Protein AF-A0A1F7HGK8-F1 (afdb_monomer)

Solvent-accessible surface area (backbone atoms only — not comparable to full-atom values): 19628 Å² total; per-residue (Å²): 132,78,52,75,66,55,49,51,54,56,49,52,53,49,51,52,57,47,50,74,74,44,60,89,95,55,62,37,74,48,28,51,61,78,75,50,66,56,76,53,56,72,66,58,46,52,52,52,53,45,44,37,32,73,75,66,52,23,34,43,80,78,42,73,34,71,86,78,71,53,91,88,71,81,59,95,77,60,71,85,69,80,56,32,34,31,32,39,79,36,84,50,30,61,63,51,51,54,54,50,50,66,35,68,70,46,24,67,72,69,69,46,72,63,82,62,94,80,77,65,86,85,49,97,68,73,94,61,89,78,47,67,64,61,59,50,53,52,51,49,52,49,48,54,52,53,46,53,49,45,52,48,51,47,49,52,50,52,53,51,48,55,53,49,52,50,57,53,71,73,38,87,86,54,52,69,69,57,40,54,55,52,49,52,53,52,51,53,50,49,51,51,54,42,50,51,46,49,55,51,43,52,51,48,52,51,52,51,51,54,57,53,51,55,58,60,56,64,72,71,76,77,73,87,76,86,75,81,83,72,71,38,58,58,51,70,41,68,91,74,18,35,41,32,50,73,86,47,74,50,80,46,59,58,90,36,71,54,38,47,49,51,44,56,41,62,66,44,79,66,41,36,72,38,76,40,44,50,65,61,50,46,28,70,70,71,71,50,84,53,68,70,64,46,61,68,50,52,73,50,50,44,62,38,53,53,52,45,40,53,51,42,21,73,74,69,73,43,78,60,62,59,50,70,56,88,52,38,42,30,55,32,73,81,48,100

pLDDT: mean 85.55, std 16.22, range [36.5, 98.06]

Structure (mmCIF, N/CA/C/O backbone):
data_AF-A0A1F7HGK8-F1
#
_entry.id   AF-A0A1F7HGK8-F1
#
loop_
_atom_site.group_PDB
_atom_site.id
_atom_site.type_symbol
_atom_site.label_atom_id
_atom_site.label_alt_id
_atom_site.label_comp_id
_atom_site.label_asym_id
_atom_site.label_entity_id
_atom_site.label_seq_id
_atom_site.pdbx_PDB_ins_code
_atom_site.Cartn_x
_atom_site.Cartn_y
_atom_site.Cartn_z
_atom_site.occupancy
_atom_site.B_iso_or_equiv
_atom_site.auth_seq_id
_atom_site.auth_comp_id
_atom_site.auth_asym_id
_atom_site.auth_atom_id
_atom_site.pdbx_PDB_model_num
ATOM 1 N N . MET A 1 1 ? -12.405 45.334 -1.334 1.00 73.62 1 MET A N 1
ATOM 2 C CA . MET A 1 1 ? -11.399 44.350 -1.796 1.00 73.62 1 MET A CA 1
ATOM 3 C C . MET A 1 1 ? -11.003 43.514 -0.587 1.00 73.62 1 MET A C 1
ATOM 5 O O . MET A 1 1 ? -10.858 44.107 0.473 1.00 73.62 1 MET A O 1
ATOM 9 N N . MET A 1 2 ? -10.927 42.184 -0.692 1.00 88.38 2 MET A N 1
ATOM 10 C CA . MET A 1 2 ? -10.574 41.335 0.460 1.00 88.38 2 MET A CA 1
ATOM 11 C C . MET A 1 2 ? -9.073 41.410 0.748 1.00 88.38 2 MET A C 1
ATOM 13 O O . MET A 1 2 ? -8.273 41.363 -0.188 1.00 88.38 2 MET A O 1
ATOM 17 N N . SER A 1 3 ? -8.697 41.493 2.025 1.00 92.94 3 SER A N 1
ATOM 18 C CA . SER A 1 3 ? -7.300 41.343 2.450 1.00 92.94 3 SER A CA 1
ATOM 19 C C . SER A 1 3 ? -6.806 39.904 2.239 1.00 92.94 3 SER A C 1
ATOM 21 O O . SER A 1 3 ? -7.606 38.983 2.074 1.00 92.94 3 SER A O 1
ATOM 23 N N . GLY A 1 4 ? -5.487 39.681 2.286 1.00 91.25 4 GLY A N 1
ATOM 24 C CA . GLY A 1 4 ? -4.913 38.332 2.159 1.00 91.25 4 GLY A CA 1
ATOM 25 C C . GLY A 1 4 ? -5.461 37.339 3.196 1.00 91.25 4 GLY A C 1
ATOM 26 O O . GLY A 1 4 ? -5.786 36.207 2.848 1.00 91.25 4 GLY A O 1
ATOM 27 N N . LYS A 1 5 ? -5.662 37.783 4.447 1.00 93.12 5 LYS A N 1
ATOM 28 C CA . LYS A 1 5 ? -6.305 36.971 5.496 1.00 93.12 5 LYS A CA 1
ATOM 29 C C . LYS A 1 5 ? -7.772 36.669 5.174 1.00 93.12 5 LYS A C 1
ATOM 31 O O . LYS A 1 5 ? -8.191 35.524 5.258 1.00 93.12 5 LYS A O 1
ATOM 36 N N . GLN A 1 6 ? -8.540 37.666 4.738 1.00 94.56 6 GLN A N 1
ATOM 37 C CA . GLN A 1 6 ? -9.949 37.471 4.368 1.00 94.56 6 GLN A CA 1
ATOM 38 C C . GLN A 1 6 ? -10.112 36.512 3.181 1.00 94.56 6 GLN A C 1
ATOM 40 O O . GLN A 1 6 ? -11.044 35.713 3.152 1.00 94.56 6 GLN A O 1
ATOM 45 N N . LYS A 1 7 ? -9.180 36.554 2.220 1.00 94.94 7 LYS A N 1
ATOM 46 C CA . LYS A 1 7 ? -9.106 35.596 1.109 1.00 94.94 7 LYS A CA 1
ATOM 47 C C . LYS A 1 7 ? -8.865 34.169 1.608 1.00 94.94 7 LYS A C 1
ATOM 49 O O . LYS A 1 7 ? -9.550 33.254 1.163 1.00 94.94 7 LYS A O 1
ATOM 54 N N . LEU A 1 8 ? -7.952 33.985 2.563 1.00 95.50 8 LEU A N 1
ATOM 55 C CA . LEU A 1 8 ? -7.727 32.692 3.211 1.00 95.50 8 LEU A CA 1
ATOM 56 C C . LEU A 1 8 ? -8.987 32.193 3.936 1.00 95.50 8 LEU A C 1
ATOM 58 O O . LEU A 1 8 ? -9.394 31.056 3.723 1.00 95.50 8 LEU A O 1
ATOM 62 N N . TYR A 1 9 ? -9.639 33.042 4.733 1.00 96.25 9 TYR A N 1
ATOM 63 C CA . TYR A 1 9 ? -10.869 32.683 5.449 1.00 96.25 9 TYR A CA 1
ATOM 64 C C . TYR A 1 9 ? -11.985 32.252 4.498 1.00 96.25 9 TYR A C 1
ATOM 66 O O . TYR A 1 9 ? -12.605 31.211 4.698 1.00 96.25 9 TYR A O 1
ATOM 74 N N . PHE A 1 10 ? -12.198 33.018 3.424 1.00 96.06 10 PHE A N 1
ATOM 75 C CA . PHE A 1 10 ? -13.172 32.676 2.394 1.00 96.06 10 PHE A CA 1
ATOM 76 C C . PHE A 1 10 ? -12.850 31.336 1.717 1.00 96.06 10 PHE A C 1
ATOM 78 O O . PHE A 1 10 ? -13.752 30.530 1.504 1.00 96.06 10 PHE A O 1
ATOM 85 N N . LEU A 1 11 ? -11.576 31.078 1.398 1.00 96.69 11 LEU A N 1
ATOM 86 C CA . LEU A 1 11 ? -11.154 29.817 0.786 1.00 96.69 11 LEU A CA 1
ATOM 87 C C . LEU A 1 11 ? -11.400 28.619 1.713 1.00 96.69 11 LEU A C 1
ATOM 89 O O . LEU A 1 11 ? -11.897 27.595 1.254 1.00 96.69 11 LEU A O 1
ATOM 93 N N . LEU A 1 12 ? -11.084 28.745 3.004 1.00 96.56 12 LEU A N 1
ATOM 94 C CA . LEU A 1 12 ? -11.290 27.673 3.982 1.00 96.56 12 LEU A CA 1
ATOM 95 C C . LEU A 1 12 ? -12.775 27.336 4.166 1.00 96.56 12 LEU A C 1
ATOM 97 O O . LEU A 1 12 ? -13.118 26.156 4.152 1.00 96.56 12 LEU A O 1
ATOM 101 N N . ASP A 1 13 ? -13.651 28.345 4.240 1.00 95.62 13 ASP A N 1
ATOM 102 C CA . ASP A 1 13 ? -15.106 28.132 4.270 1.00 95.62 13 ASP A CA 1
ATOM 103 C C . ASP A 1 13 ? -15.579 27.393 3.009 1.00 95.62 13 ASP A C 1
ATOM 105 O O . ASP A 1 13 ? -16.369 26.459 3.098 1.00 95.62 13 ASP A O 1
ATOM 109 N N . LYS A 1 14 ? -15.046 27.743 1.831 1.00 96.31 14 LYS A N 1
ATOM 110 C CA . LYS A 1 14 ? -15.390 27.057 0.576 1.00 96.31 14 LYS A CA 1
ATOM 111 C C . LYS A 1 14 ? -14.879 25.627 0.488 1.00 96.31 14 LYS A C 1
ATOM 113 O O . LYS A 1 14 ? -15.577 24.777 -0.060 1.00 96.31 14 LYS A O 1
ATOM 118 N N . ILE A 1 15 ? -13.707 25.343 1.047 1.00 95.94 15 ILE A N 1
ATOM 119 C CA . ILE A 1 15 ? -13.207 23.971 1.172 1.00 95.94 15 ILE A CA 1
ATOM 120 C C . ILE A 1 15 ? -14.120 23.159 2.099 1.00 95.94 15 ILE A C 1
ATOM 122 O O . ILE A 1 15 ? -14.443 22.018 1.773 1.00 95.94 15 ILE A O 1
ATOM 126 N N . ASP A 1 16 ? -14.555 23.733 3.224 1.00 95.12 16 ASP A N 1
ATOM 127 C CA . ASP A 1 16 ? -15.443 23.053 4.171 1.00 95.12 16 ASP A CA 1
ATOM 128 C C . ASP A 1 16 ? -16.839 22.795 3.578 1.00 95.12 16 ASP A C 1
ATOM 130 O O . ASP A 1 16 ? -17.337 21.669 3.649 1.00 95.12 16 ASP A O 1
ATOM 134 N N . ASP A 1 17 ? -17.415 23.788 2.891 1.00 94.12 17 ASP A N 1
ATOM 135 C CA . ASP A 1 17 ? -18.675 23.657 2.149 1.00 94.12 17 ASP A CA 1
ATOM 136 C C . ASP A 1 17 ? -18.583 22.529 1.101 1.00 94.12 17 ASP A C 1
ATOM 138 O O . ASP A 1 17 ? -19.437 21.640 1.046 1.00 94.12 17 ASP A O 1
ATOM 142 N N . ALA A 1 18 ? -17.521 22.529 0.284 1.00 93.69 18 ALA A N 1
ATOM 143 C CA . ALA A 1 18 ? -17.304 21.520 -0.755 1.00 93.69 18 ALA A CA 1
ATOM 144 C C . ALA A 1 18 ? -17.088 20.120 -0.161 1.00 93.69 18 ALA A C 1
ATOM 146 O O . ALA A 1 18 ? -17.556 19.119 -0.709 1.00 93.69 18 ALA A O 1
ATOM 147 N N . ARG A 1 19 ? -16.412 20.035 0.988 1.00 93.06 19 ARG A N 1
ATOM 148 C CA . ARG A 1 19 ? -16.214 18.783 1.719 1.00 93.06 19 ARG A CA 1
ATOM 149 C C . ARG A 1 19 ? -17.527 18.191 2.215 1.00 93.06 19 ARG A C 1
ATOM 151 O O . ARG A 1 19 ? -17.684 16.976 2.154 1.00 93.06 19 ARG A O 1
ATOM 158 N N . ALA A 1 20 ? -18.449 19.021 2.702 1.00 89.88 20 ALA A N 1
ATOM 159 C CA . ALA A 1 20 ? -19.720 18.562 3.260 1.00 89.88 20 ALA A CA 1
ATOM 160 C C . ALA A 1 20 ? -20.604 17.837 2.228 1.00 89.88 20 ALA A C 1
ATOM 162 O O . ALA A 1 20 ? -21.393 16.968 2.596 1.00 89.88 20 ALA A O 1
ATOM 163 N N . ILE A 1 21 ? -20.455 18.172 0.943 1.00 89.19 21 ILE A N 1
ATOM 164 C CA . ILE A 1 21 ? -21.222 17.577 -0.163 1.00 89.19 21 ILE A CA 1
ATOM 165 C C . ILE A 1 21 ? -20.455 16.489 -0.928 1.00 89.19 21 ILE A C 1
ATOM 167 O O . ILE A 1 21 ? -21.056 15.737 -1.698 1.00 89.19 21 ILE A O 1
ATOM 171 N N . ALA A 1 22 ? -19.137 16.389 -0.742 1.00 86.12 22 ALA A N 1
ATOM 172 C CA . ALA A 1 22 ? -18.313 15.410 -1.436 1.00 86.12 22 ALA A CA 1
ATOM 173 C C . ALA A 1 22 ? -18.474 13.998 -0.833 1.00 86.12 22 ALA A C 1
ATOM 175 O O . ALA A 1 22 ? -18.478 13.838 0.390 1.00 86.12 22 ALA A O 1
ATOM 176 N N . PRO A 1 23 ? -18.552 12.935 -1.662 1.00 81.00 23 PRO A N 1
ATOM 177 C CA . PRO A 1 23 ? -18.539 11.564 -1.165 1.00 81.00 23 PRO A CA 1
ATOM 178 C C . PRO A 1 23 ? -17.276 11.273 -0.347 1.00 81.00 23 PRO A C 1
ATOM 180 O O . PRO A 1 23 ? -16.169 11.636 -0.750 1.00 81.00 23 PRO A O 1
ATOM 183 N N . SER A 1 24 ? -17.429 10.566 0.775 1.00 76.94 24 SER A N 1
ATOM 184 C CA . SER A 1 24 ? -16.312 10.232 1.662 1.00 76.94 24 SER A CA 1
ATOM 185 C C . SER A 1 24 ? -15.164 9.553 0.907 1.00 76.94 24 SER A C 1
ATOM 187 O O . SER A 1 24 ? -15.374 8.614 0.138 1.00 76.94 24 SER A O 1
ATOM 189 N N . GLY A 1 25 ? -13.941 10.037 1.133 1.00 74.44 25 GLY A N 1
ATOM 190 C CA . GLY A 1 25 ? -12.729 9.507 0.503 1.00 74.44 25 GLY A CA 1
ATOM 191 C C . GLY A 1 25 ? -12.488 9.967 -0.939 1.00 74.44 25 GLY A C 1
ATOM 192 O O . GLY A 1 25 ? -11.538 9.492 -1.560 1.00 74.44 25 GLY A O 1
ATOM 193 N N . ARG A 1 26 ? -13.306 10.877 -1.489 1.00 82.31 26 ARG A N 1
ATOM 194 C CA . ARG A 1 26 ? -13.042 11.496 -2.796 1.00 82.31 26 ARG A CA 1
ATOM 195 C C . ARG A 1 26 ? -12.433 12.896 -2.656 1.00 82.31 26 ARG A C 1
ATOM 197 O O . ARG A 1 26 ? -12.781 13.611 -1.717 1.00 82.31 26 ARG A O 1
ATOM 204 N N . PRO A 1 27 ? -11.546 13.302 -3.586 1.00 90.12 27 PRO A N 1
ATOM 205 C CA . PRO A 1 27 ? -11.087 14.683 -3.675 1.00 90.12 27 PRO A CA 1
ATOM 206 C C . PRO A 1 27 ? -12.258 15.636 -3.919 1.00 90.12 27 PRO A C 1
ATOM 208 O O . PRO A 1 27 ? -13.208 15.283 -4.623 1.00 90.12 27 PRO A O 1
ATOM 211 N N . ILE A 1 28 ? -12.157 16.849 -3.383 1.00 94.12 28 ILE A N 1
ATOM 212 C CA . ILE A 1 28 ? -13.052 17.944 -3.756 1.00 94.12 28 ILE A CA 1
ATOM 213 C C . ILE A 1 28 ? -12.549 18.593 -5.046 1.00 94.12 28 ILE A C 1
ATOM 215 O O . ILE A 1 28 ? -11.353 18.553 -5.350 1.00 94.12 28 ILE A O 1
ATOM 219 N N . VAL A 1 29 ? -13.459 19.209 -5.790 1.00 92.75 29 VAL A N 1
ATOM 220 C CA . VAL A 1 29 ? -13.129 20.031 -6.956 1.00 92.75 29 VAL A CA 1
ATOM 221 C C . VAL A 1 29 ? -13.497 21.468 -6.617 1.00 92.75 29 VAL A C 1
ATOM 223 O O . VAL A 1 29 ? -14.620 21.710 -6.187 1.00 92.75 29 VAL A O 1
ATOM 226 N N . LEU A 1 30 ? -12.553 22.397 -6.776 1.00 92.94 30 LEU A N 1
ATOM 227 C CA . LEU A 1 30 ? -12.789 23.831 -6.611 1.00 92.94 30 LEU A CA 1
ATOM 228 C C . LEU A 1 30 ? -12.532 24.570 -7.917 1.00 92.94 30 LEU A C 1
ATOM 230 O O . LEU A 1 30 ? -11.409 24.599 -8.422 1.00 92.94 30 LEU A O 1
ATOM 234 N N . HIS A 1 31 ? -13.564 25.217 -8.430 1.00 89.81 31 HIS A N 1
ATOM 235 C CA . HIS A 1 31 ? -13.513 26.041 -9.619 1.00 89.81 31 HIS A CA 1
ATOM 236 C C . HIS A 1 31 ? -13.327 27.516 -9.243 1.00 89.81 31 HIS A C 1
ATOM 238 O O . HIS A 1 31 ? -14.132 28.094 -8.508 1.00 89.81 31 HIS A O 1
ATOM 244 N N . GLY A 1 32 ? -12.296 28.164 -9.799 1.00 86.69 32 GLY A N 1
ATOM 245 C CA . GLY A 1 32 ? -11.994 29.574 -9.506 1.00 86.69 32 GLY A CA 1
ATOM 246 C C . GLY A 1 32 ? -13.158 30.520 -9.834 1.00 86.69 32 GLY A C 1
ATOM 247 O O . GLY A 1 32 ? -13.536 31.364 -9.020 1.00 86.69 32 GLY A O 1
ATOM 248 N N . ALA A 1 33 ? -13.778 30.327 -11.001 1.00 84.69 33 ALA A N 1
ATOM 249 C CA . ALA A 1 33 ? -14.951 31.100 -11.404 1.00 84.69 33 ALA A CA 1
ATOM 250 C C . ALA A 1 33 ? -16.235 30.737 -10.644 1.00 84.69 33 ALA A C 1
ATOM 252 O O . ALA A 1 33 ? -16.866 31.629 -10.078 1.00 84.69 33 ALA A O 1
ATOM 253 N N . ASN A 1 34 ? -16.605 29.453 -10.601 1.00 85.81 34 ASN A N 1
ATOM 254 C CA . ASN A 1 34 ? -17.927 29.046 -10.114 1.00 85.81 34 ASN A CA 1
ATOM 255 C C . ASN A 1 34 ? -18.007 29.003 -8.581 1.00 85.81 34 ASN A C 1
ATOM 257 O O . ASN A 1 34 ? -18.901 29.606 -7.996 1.00 85.81 34 ASN A O 1
ATOM 261 N N . ASP A 1 35 ? -17.058 28.341 -7.917 1.00 89.25 35 ASP A N 1
ATOM 262 C CA . ASP A 1 35 ? -17.131 28.115 -6.466 1.00 89.25 35 ASP A CA 1
ATOM 263 C C . ASP A 1 35 ? -16.576 29.302 -5.676 1.00 89.25 35 ASP A C 1
ATOM 265 O O . ASP A 1 35 ? -17.061 29.649 -4.591 1.00 89.25 35 ASP A O 1
ATOM 269 N N . LEU A 1 36 ? -15.558 29.959 -6.241 1.00 91.31 36 LEU A N 1
ATOM 270 C CA . LEU A 1 36 ? -14.863 31.071 -5.601 1.00 91.31 36 LEU A CA 1
ATOM 271 C C . LEU A 1 36 ? -15.313 32.448 -6.113 1.00 91.31 36 LEU A C 1
ATOM 273 O O . LEU A 1 36 ? -14.777 33.463 -5.661 1.00 91.31 36 LEU A O 1
ATOM 277 N N . ASN A 1 37 ? -16.319 32.504 -6.996 1.00 88.88 37 ASN A N 1
ATOM 278 C CA . ASN A 1 37 ? -16.920 33.731 -7.533 1.00 88.88 37 ASN A CA 1
ATOM 279 C C . ASN A 1 37 ? -15.887 34.734 -8.085 1.00 88.88 37 ASN A C 1
ATOM 281 O O . ASN A 1 37 ? -16.016 35.939 -7.855 1.00 88.88 37 ASN A O 1
ATOM 285 N N . ASN A 1 38 ? -14.822 34.251 -8.739 1.00 87.31 38 ASN A N 1
ATOM 286 C CA . ASN A 1 38 ? -13.721 35.082 -9.251 1.00 87.31 38 ASN A CA 1
ATOM 287 C C . ASN A 1 38 ? -13.096 36.022 -8.195 1.00 87.31 38 ASN A C 1
ATOM 289 O O . ASN A 1 38 ? -12.585 37.094 -8.518 1.00 87.31 38 ASN A O 1
ATOM 293 N N . ARG A 1 39 ? -13.129 35.648 -6.906 1.00 90.25 39 ARG A N 1
ATOM 294 C CA . ARG A 1 39 ? -12.538 36.456 -5.819 1.00 90.25 39 ARG A CA 1
ATOM 295 C C . ARG A 1 39 ? -11.014 36.339 -5.718 1.00 90.25 39 ARG A C 1
ATOM 297 O O . ARG A 1 39 ? -10.403 37.075 -4.941 1.00 90.25 39 ARG A O 1
ATOM 304 N N . PHE A 1 40 ? -10.422 35.440 -6.497 1.00 91.56 40 PHE A N 1
ATOM 305 C CA . PHE A 1 40 ? -8.988 35.190 -6.567 1.00 91.56 40 PHE A CA 1
ATOM 306 C C . PHE A 1 40 ? -8.535 35.310 -8.013 1.00 91.56 40 PHE A C 1
ATOM 308 O O . PHE A 1 40 ? -9.209 34.811 -8.914 1.00 91.56 40 PHE A O 1
ATOM 315 N N . THR A 1 41 ? -7.366 35.907 -8.228 1.00 89.81 41 THR A N 1
ATOM 316 C CA . THR A 1 41 ? -6.638 35.634 -9.469 1.00 89.81 41 THR A CA 1
ATOM 317 C C . THR A 1 41 ? -6.115 34.194 -9.436 1.00 89.81 41 THR A C 1
ATOM 319 O O . THR A 1 41 ? -5.951 33.606 -8.363 1.00 89.81 41 THR A O 1
ATOM 322 N N . GLN A 1 42 ? -5.827 33.613 -10.602 1.00 83.81 42 GLN A N 1
ATOM 323 C CA . GLN A 1 42 ? -5.266 32.259 -10.683 1.00 83.81 42 GLN A CA 1
ATOM 324 C C . GLN A 1 42 ? -3.964 32.123 -9.871 1.00 83.81 42 GLN A C 1
ATOM 326 O O . GLN A 1 42 ? -3.784 31.153 -9.137 1.00 83.81 42 GLN A O 1
ATOM 331 N N . ILE A 1 43 ? -3.090 33.135 -9.942 1.00 86.31 43 ILE A N 1
ATOM 332 C CA . ILE A 1 43 ? -1.818 33.175 -9.204 1.00 86.31 43 ILE A CA 1
ATOM 333 C C . ILE A 1 43 ? -2.066 33.216 -7.693 1.00 86.31 43 ILE A C 1
ATOM 335 O O . ILE A 1 43 ? -1.446 32.463 -6.946 1.00 86.31 43 ILE A O 1
ATOM 339 N N . GLU A 1 44 ? -2.988 34.064 -7.233 1.00 92.19 44 GLU A N 1
ATOM 340 C CA . GLU A 1 44 ? -3.310 34.179 -5.807 1.00 92.19 44 GLU A CA 1
ATOM 341 C C . GLU A 1 44 ? -3.884 32.877 -5.244 1.00 92.19 44 GLU A C 1
ATOM 343 O O . GLU A 1 44 ? -3.513 32.455 -4.148 1.00 92.19 44 GLU A O 1
ATOM 348 N N . LEU A 1 45 ? -4.777 32.225 -5.992 1.00 93.31 45 LEU A N 1
ATOM 349 C CA . LEU A 1 45 ? -5.349 30.945 -5.590 1.00 93.31 45 LEU A CA 1
ATOM 350 C C . LEU A 1 45 ? -4.275 29.855 -5.521 1.00 93.31 45 LEU A C 1
ATOM 352 O O . LEU A 1 45 ? -4.210 29.127 -4.532 1.00 93.31 45 LEU A O 1
ATOM 356 N N . ALA A 1 46 ? -3.397 29.779 -6.525 1.00 90.06 46 ALA A N 1
ATOM 357 C CA . ALA A 1 46 ? -2.287 28.832 -6.539 1.00 90.06 46 ALA A CA 1
ATOM 358 C C . ALA A 1 46 ? -1.338 29.041 -5.347 1.00 90.06 46 ALA A C 1
ATOM 360 O O . ALA A 1 46 ? -0.953 28.072 -4.697 1.00 90.06 46 ALA A O 1
ATOM 361 N N . GLN A 1 47 ? -1.011 30.292 -5.008 1.00 93.12 47 GLN A N 1
ATOM 362 C CA . GLN A 1 47 ? -0.166 30.621 -3.855 1.00 93.12 47 GLN A CA 1
ATOM 363 C C . GLN A 1 47 ? -0.815 30.239 -2.519 1.00 93.12 47 GLN A C 1
ATOM 365 O O . GLN A 1 47 ? -0.143 29.700 -1.640 1.00 93.12 47 GLN A O 1
ATOM 370 N N . LEU A 1 48 ? -2.119 30.483 -2.356 1.00 95.00 48 LEU A N 1
ATOM 371 C CA . LEU A 1 48 ? -2.839 30.099 -1.139 1.00 95.00 48 LEU A CA 1
ATOM 372 C C . LEU A 1 48 ? -2.936 28.580 -0.987 1.00 95.00 48 LEU A C 1
ATOM 374 O O . LEU A 1 48 ? -2.706 28.064 0.104 1.00 95.00 48 LEU A O 1
ATOM 378 N N . LEU A 1 49 ? -3.230 27.858 -2.071 1.00 95.50 49 LEU A N 1
ATOM 379 C CA . LEU A 1 49 ? -3.246 26.396 -2.056 1.00 95.50 49 LEU A CA 1
ATOM 380 C C . LEU A 1 49 ? -1.852 25.819 -1.787 1.00 95.50 49 LEU A C 1
ATOM 382 O O . LEU A 1 49 ? -1.738 24.877 -1.006 1.00 95.50 49 LEU A O 1
ATOM 386 N N . ALA A 1 50 ? -0.800 26.412 -2.359 1.00 92.75 50 ALA A N 1
ATOM 387 C CA . ALA A 1 50 ? 0.579 26.033 -2.071 1.00 92.75 50 ALA A CA 1
ATOM 388 C C . ALA A 1 50 ? 0.892 26.205 -0.582 1.00 92.75 50 ALA A C 1
ATOM 390 O O . ALA A 1 50 ? 1.320 25.244 0.042 1.00 92.75 50 ALA A O 1
ATOM 391 N N . LYS A 1 51 ? 0.566 27.360 0.015 1.00 93.88 51 LYS A N 1
ATOM 392 C CA . LYS A 1 51 ? 0.740 27.599 1.455 1.00 93.88 51 LYS A CA 1
ATOM 393 C C . LYS A 1 51 ? 0.009 26.559 2.315 1.00 93.88 51 LYS A C 1
ATOM 395 O O . LYS A 1 51 ? 0.585 26.008 3.250 1.00 93.88 51 LYS A O 1
ATOM 400 N N . LEU A 1 52 ? -1.251 26.261 1.996 1.00 95.75 52 LEU A N 1
ATOM 401 C CA . LEU A 1 52 ? -2.038 25.258 2.724 1.00 95.75 52 LEU A CA 1
ATOM 402 C C . LEU A 1 52 ? -1.473 23.833 2.569 1.00 95.75 52 LEU A C 1
ATOM 404 O O . LEU A 1 52 ? -1.643 23.001 3.461 1.00 95.75 52 LEU A O 1
ATOM 408 N N . GLN A 1 53 ? -0.796 23.548 1.458 1.00 93.81 53 GLN A N 1
ATOM 409 C CA . GLN A 1 53 ? -0.154 22.262 1.204 1.00 93.81 53 GLN A CA 1
ATOM 410 C C . GLN A 1 53 ? 1.226 22.140 1.863 1.00 93.81 53 GLN A C 1
ATOM 412 O O . GLN A 1 53 ? 1.498 21.127 2.500 1.00 93.81 53 GLN A O 1
ATOM 417 N N . THR A 1 54 ? 2.109 23.123 1.686 1.00 90.69 54 THR A N 1
ATOM 418 C CA . THR A 1 54 ? 3.514 23.039 2.113 1.00 90.69 54 THR A CA 1
ATOM 419 C C . THR A 1 54 ? 3.709 23.443 3.560 1.00 90.69 54 THR A C 1
ATOM 421 O O . THR A 1 54 ? 4.425 22.758 4.285 1.00 90.69 54 THR A O 1
ATOM 424 N N . ASP A 1 55 ? 3.070 24.533 3.981 1.00 90.44 55 ASP A N 1
ATOM 425 C CA . ASP A 1 55 ? 3.371 25.164 5.265 1.00 90.44 55 ASP A CA 1
ATOM 426 C C . ASP A 1 55 ? 2.477 24.575 6.355 1.00 90.44 55 ASP A C 1
ATOM 428 O O . ASP A 1 55 ? 2.944 24.185 7.422 1.00 90.44 55 ASP A O 1
ATOM 432 N N . GLU A 1 56 ? 1.182 24.468 6.059 1.00 90.25 56 GLU A N 1
ATOM 433 C CA . GLU A 1 56 ? 0.179 24.014 7.027 1.00 90.25 56 GLU A CA 1
ATOM 434 C C . GLU A 1 56 ? -0.088 22.506 6.932 1.00 90.25 56 GLU A C 1
ATOM 436 O O . GLU A 1 56 ? -0.623 21.904 7.866 1.00 90.25 56 GLU A O 1
ATOM 441 N N . ASN A 1 57 ? 0.282 21.883 5.805 1.00 93.56 57 ASN A N 1
ATOM 442 C CA . ASN A 1 57 ? 0.044 20.470 5.510 1.00 93.56 57 ASN A CA 1
ATOM 443 C C . ASN A 1 57 ? -1.418 20.057 5.770 1.00 93.56 57 ASN A C 1
ATOM 445 O O . ASN A 1 57 ? -1.678 19.039 6.409 1.00 93.56 57 ASN A O 1
ATOM 449 N N . VAL A 1 58 ? -2.384 20.868 5.319 1.00 94.56 58 VAL A N 1
ATOM 450 C CA . VAL A 1 58 ? -3.829 20.639 5.537 1.00 94.56 58 VAL A CA 1
ATOM 451 C C . VAL A 1 58 ? -4.565 20.110 4.315 1.00 94.56 58 VAL A C 1
ATOM 453 O O . VAL A 1 58 ? -5.677 19.595 4.429 1.00 94.56 58 VAL A O 1
ATOM 456 N N . LEU A 1 59 ? -3.959 20.217 3.139 1.00 95.81 59 LEU A N 1
ATOM 457 C CA . LEU A 1 59 ? -4.512 19.707 1.892 1.00 95.81 59 LEU A CA 1
ATOM 458 C C . LEU A 1 59 ? -3.397 19.280 0.941 1.00 95.81 59 LEU A C 1
ATOM 460 O O . LEU A 1 59 ? -2.232 19.620 1.135 1.00 95.81 59 LEU A O 1
ATOM 464 N N . ARG A 1 60 ? -3.766 18.562 -0.116 1.00 94.25 60 ARG A N 1
ATOM 465 C CA . ARG A 1 60 ? -2.878 18.202 -1.219 1.00 94.25 60 ARG A CA 1
ATOM 466 C C . ARG A 1 60 ? -3.564 18.464 -2.551 1.00 94.25 60 ARG A C 1
ATOM 468 O O . ARG A 1 60 ? -4.632 17.915 -2.818 1.00 94.25 60 ARG A O 1
ATOM 475 N N . VAL A 1 61 ? -2.945 19.279 -3.397 1.00 93.75 61 VAL A N 1
ATOM 476 C CA . VAL A 1 61 ? -3.421 19.544 -4.755 1.00 93.75 61 VAL A CA 1
ATOM 477 C C . VAL A 1 61 ? -3.025 18.369 -5.647 1.00 93.75 61 VAL A C 1
ATOM 479 O O . VAL A 1 61 ? -1.847 18.072 -5.823 1.00 93.75 61 VAL A O 1
ATOM 482 N N . LEU A 1 62 ? -4.021 17.668 -6.185 1.00 88.81 62 LEU A N 1
ATOM 483 C CA . LEU A 1 62 ? -3.842 16.516 -7.071 1.00 88.81 62 LEU A CA 1
ATOM 484 C C . LEU A 1 62 ? -3.771 16.923 -8.544 1.00 88.81 62 LEU A C 1
ATOM 486 O O . LEU A 1 62 ? -3.126 16.245 -9.339 1.00 88.81 62 LEU A O 1
ATOM 490 N N . LYS A 1 63 ? -4.467 18.002 -8.908 1.00 88.19 63 LYS A N 1
ATOM 491 C CA . LYS A 1 63 ? -4.551 18.510 -10.278 1.00 88.19 63 LYS A CA 1
ATOM 492 C C . LYS A 1 63 ? -4.762 20.019 -10.260 1.00 88.19 63 LYS A C 1
ATOM 494 O O . LYS A 1 63 ? -5.555 20.516 -9.459 1.00 88.19 63 LYS A O 1
ATOM 499 N N . ILE A 1 64 ? -4.051 20.714 -11.141 1.00 83.81 64 ILE A N 1
ATOM 500 C CA . ILE A 1 64 ? -4.123 22.164 -11.357 1.00 83.81 64 ILE A CA 1
ATOM 501 C C . ILE A 1 64 ? -4.838 22.389 -12.701 1.00 83.81 64 ILE A C 1
ATOM 503 O O . ILE A 1 64 ? -4.617 21.595 -13.619 1.00 83.81 64 ILE A O 1
ATOM 507 N N . PRO A 1 65 ? -5.696 23.414 -12.839 1.00 80.69 65 PRO A N 1
ATOM 508 C CA . PRO A 1 65 ? -6.330 23.729 -14.115 1.00 80.69 65 PRO A CA 1
ATOM 509 C C . PRO A 1 65 ? -5.308 24.076 -15.205 1.00 80.69 65 PRO A C 1
ATOM 511 O O . PRO A 1 65 ? -4.327 24.775 -14.951 1.00 80.69 65 PRO A O 1
ATOM 514 N N . TYR A 1 66 ? -5.583 23.616 -16.430 1.00 69.00 66 TYR A N 1
ATOM 515 C CA . TYR A 1 66 ? -4.727 23.805 -17.608 1.00 69.00 66 TYR A CA 1
ATOM 516 C C . TYR A 1 66 ? -4.437 25.279 -17.924 1.00 69.00 66 TYR A C 1
ATOM 518 O O . TYR A 1 66 ? -3.330 25.601 -18.339 1.00 69.00 66 TYR A O 1
ATOM 526 N N . GLU A 1 67 ? -5.387 26.183 -17.657 1.00 63.38 67 GLU A N 1
ATOM 527 C CA . GLU A 1 67 ? -5.241 27.628 -17.903 1.00 63.38 67 GLU A CA 1
ATOM 528 C C . GLU A 1 67 ? -4.046 28.264 -17.168 1.00 63.38 67 GLU A C 1
ATOM 530 O O . GLU A 1 67 ? -3.555 29.310 -17.577 1.00 63.38 67 GLU A O 1
ATOM 535 N N . VAL A 1 68 ? -3.549 27.634 -16.098 1.00 57.75 68 VAL A N 1
ATOM 536 C CA . VAL A 1 68 ? -2.434 28.152 -15.288 1.00 57.75 68 VAL A CA 1
ATOM 537 C C . VAL A 1 68 ? -1.066 27.822 -15.905 1.00 57.75 68 VAL A C 1
ATOM 539 O O . VAL A 1 68 ? -0.060 28.403 -15.503 1.00 57.75 68 VAL A O 1
ATOM 542 N N . LEU A 1 69 ? -0.999 26.910 -16.884 1.00 56.00 69 LEU A N 1
ATOM 543 C CA . LEU A 1 69 ? 0.262 26.398 -17.442 1.00 56.00 69 LEU A CA 1
ATOM 544 C C . LEU A 1 69 ? 0.850 27.229 -18.602 1.00 56.00 69 LEU A C 1
ATOM 546 O O . LEU A 1 69 ? 1.932 26.899 -19.079 1.00 56.00 69 LEU A O 1
ATOM 550 N N . GLY A 1 70 ? 0.220 28.342 -18.991 1.00 55.53 70 GLY A N 1
ATOM 551 C CA . GLY A 1 70 ? 0.692 29.205 -20.082 1.00 55.53 70 GLY A CA 1
ATOM 552 C C . GLY A 1 70 ? 0.414 28.633 -21.480 1.00 55.53 70 GLY A C 1
ATOM 553 O O . GLY A 1 70 ? 0.272 27.426 -21.661 1.00 55.53 70 GLY A O 1
ATOM 554 N N . ASP A 1 71 ? 0.329 29.519 -22.478 1.00 53.59 71 ASP A N 1
ATOM 555 C CA . ASP A 1 71 ? -0.172 29.247 -23.843 1.00 53.59 71 ASP A CA 1
ATOM 556 C C . ASP A 1 71 ? 0.624 28.206 -24.668 1.00 53.59 71 ASP A C 1
ATOM 558 O O . ASP A 1 71 ? 0.231 27.869 -25.784 1.00 53.59 71 ASP A O 1
ATOM 562 N N . GLU A 1 72 ? 1.732 27.659 -24.160 1.00 53.84 72 GLU A N 1
ATOM 563 C CA . GLU A 1 72 ? 2.627 26.777 -24.930 1.00 53.84 72 GLU A CA 1
ATOM 564 C C . GLU A 1 72 ? 2.218 25.289 -24.952 1.00 53.84 72 GLU A C 1
ATOM 566 O O . GLU A 1 72 ? 2.850 24.497 -25.649 1.00 53.84 72 GLU A O 1
ATOM 571 N N . PHE A 1 73 ? 1.150 24.886 -24.251 1.00 50.53 73 PHE A N 1
ATOM 572 C CA . PHE A 1 73 ? 0.708 23.480 -24.155 1.00 50.53 73 PHE A CA 1
ATOM 573 C C . PHE A 1 73 ? -0.779 23.267 -24.499 1.00 50.53 73 PHE A C 1
ATOM 575 O O . PHE A 1 73 ? -1.493 22.523 -23.825 1.00 50.53 73 PHE A O 1
ATOM 582 N N . LEU A 1 74 ? -1.263 23.900 -25.570 1.00 49.69 74 LEU A N 1
ATOM 583 C CA . LEU A 1 74 ? -2.592 23.614 -26.124 1.00 49.69 74 LEU A CA 1
ATOM 584 C C . LEU A 1 74 ? -2.578 22.279 -26.886 1.00 49.69 74 LEU A C 1
ATOM 586 O O . LEU A 1 74 ? -2.287 22.232 -28.080 1.00 49.69 74 LEU A O 1
ATOM 590 N N . ASP A 1 75 ? -2.902 21.189 -26.191 1.00 51.06 75 ASP A N 1
ATOM 591 C CA . ASP A 1 75 ? -3.312 19.935 -26.827 1.00 51.06 75 ASP A CA 1
ATOM 592 C C . ASP A 1 75 ? -4.760 20.093 -27.340 1.00 51.06 75 ASP A C 1
ATOM 594 O O . ASP A 1 75 ? -5.679 20.218 -26.526 1.00 51.06 75 ASP A O 1
ATOM 598 N N . PRO A 1 76 ? -5.005 20.094 -28.667 1.00 51.53 76 PRO A N 1
ATOM 599 C CA . PRO A 1 76 ? -6.343 20.260 -29.241 1.00 51.53 76 PRO A CA 1
ATOM 600 C C . PRO A 1 76 ? -7.284 19.072 -28.970 1.00 51.53 76 PRO A C 1
ATOM 602 O O . PRO A 1 76 ? -8.451 19.129 -29.360 1.00 51.53 76 PRO A O 1
ATOM 605 N N . TYR A 1 77 ? -6.797 18.011 -28.316 1.00 50.22 77 TYR A N 1
ATOM 606 C CA . TYR A 1 77 ? -7.568 16.831 -27.926 1.00 50.22 77 TYR A CA 1
ATOM 607 C C . TYR A 1 77 ? -7.655 16.626 -26.408 1.00 50.22 77 TYR A C 1
ATOM 609 O O . TYR A 1 77 ? -8.182 15.601 -25.973 1.00 50.22 77 TYR A O 1
ATOM 617 N N . ALA A 1 78 ? -7.175 17.570 -25.589 1.00 54.19 78 ALA A N 1
ATOM 618 C CA . ALA A 1 78 ? -7.452 17.534 -24.160 1.00 54.19 78 ALA A CA 1
ATOM 619 C C . ALA A 1 78 ? -8.954 17.774 -23.955 1.00 54.19 78 ALA A C 1
ATOM 621 O O . ALA A 1 78 ? -9.448 18.878 -24.194 1.00 54.19 78 ALA A O 1
ATOM 622 N N . ASP A 1 79 ? -9.679 16.723 -23.554 1.00 52.75 79 ASP A N 1
ATOM 623 C CA . ASP A 1 79 ? -11.058 16.818 -23.069 1.00 52.75 79 ASP A CA 1
ATOM 624 C C . ASP A 1 79 ? -11.170 18.063 -22.189 1.00 52.75 79 ASP A C 1
ATOM 626 O O . ASP A 1 79 ? -10.418 18.158 -21.221 1.00 52.75 79 ASP A O 1
ATOM 630 N N . LEU A 1 80 ? -12.049 19.002 -22.571 1.00 50.31 80 LEU A N 1
ATOM 631 C CA . LEU A 1 80 ? -12.299 20.300 -21.929 1.00 50.31 80 LEU A CA 1
ATOM 632 C C . LEU A 1 80 ? -12.252 20.168 -20.404 1.00 50.31 80 LEU A C 1
ATOM 634 O O . LEU A 1 80 ? -13.245 19.857 -19.746 1.00 50.31 80 LEU A O 1
ATOM 638 N N . ASP A 1 81 ? -11.060 20.337 -19.851 1.00 57.03 81 ASP A N 1
ATOM 639 C CA . ASP A 1 81 ? -10.807 20.062 -18.456 1.00 57.03 81 ASP A CA 1
ATOM 640 C C . ASP A 1 81 ? -11.446 21.202 -17.672 1.00 57.03 81 ASP A C 1
ATOM 642 O O . ASP A 1 81 ? -11.191 22.368 -17.966 1.00 57.03 81 ASP A O 1
ATOM 646 N N . ASN A 1 82 ? -12.319 20.864 -16.723 1.00 63.09 82 ASN A N 1
ATOM 647 C CA . ASN A 1 82 ? -13.317 21.748 -16.103 1.00 63.09 82 ASN A CA 1
ATOM 648 C C . ASN A 1 82 ? -12.746 22.901 -15.240 1.00 63.09 82 ASN A C 1
ATOM 650 O O . ASN A 1 82 ? -13.323 23.194 -14.199 1.00 63.09 82 ASN A O 1
ATOM 654 N N . GLY A 1 83 ? -11.598 23.507 -15.564 1.00 74.75 83 GLY A N 1
ATOM 655 C CA . GLY A 1 83 ? -11.071 24.714 -14.906 1.00 74.75 83 GLY A CA 1
ATOM 656 C C . GLY A 1 83 ? -10.849 24.596 -13.388 1.00 74.75 83 GLY A C 1
ATOM 657 O O . GLY A 1 83 ? -10.675 25.604 -12.700 1.00 74.75 83 GLY A O 1
ATOM 658 N N . GLY A 1 84 ? -10.877 23.374 -12.848 1.00 86.88 84 GLY A N 1
ATOM 659 C CA . GLY A 1 84 ? -10.983 23.106 -11.419 1.00 86.88 84 GLY A CA 1
ATOM 660 C C . GLY A 1 84 ? -9.706 22.539 -10.808 1.00 86.88 84 GLY A C 1
ATOM 661 O O . GLY A 1 84 ? -9.023 21.703 -11.400 1.00 86.88 84 GLY A O 1
ATOM 662 N N . TYR A 1 85 ? -9.423 22.952 -9.576 1.00 90.81 85 TYR A N 1
ATOM 663 C CA . TYR A 1 85 ? -8.404 22.349 -8.725 1.00 90.81 85 TYR A CA 1
ATOM 664 C C . TYR A 1 85 ? -8.971 21.096 -8.066 1.00 90.81 85 TYR A C 1
ATOM 666 O O . TYR A 1 85 ? -10.001 21.163 -7.397 1.00 90.81 85 TYR A O 1
ATOM 674 N N . TYR A 1 86 ? -8.281 19.965 -8.207 1.00 92.75 86 TYR A N 1
ATOM 675 C CA . TYR A 1 86 ? -8.637 18.737 -7.495 1.00 92.75 86 TYR A CA 1
ATOM 676 C C . TYR A 1 86 ? -7.832 18.682 -6.209 1.00 92.75 86 TYR A C 1
ATOM 678 O O . TYR A 1 86 ? -6.601 18.665 -6.250 1.00 92.75 86 TYR A O 1
ATOM 686 N N . ILE A 1 87 ? -8.516 18.662 -5.072 1.00 94.88 87 ILE A N 1
ATOM 687 C CA . ILE A 1 87 ? -7.895 18.822 -3.760 1.00 94.88 87 ILE A CA 1
ATOM 688 C C . ILE A 1 87 ? -8.272 17.641 -2.873 1.00 94.88 87 ILE A C 1
ATOM 690 O O . ILE A 1 87 ? -9.444 17.344 -2.647 1.00 94.88 87 ILE A O 1
ATOM 694 N N . GLU A 1 88 ? -7.261 16.969 -2.342 1.00 94.12 88 GLU A N 1
ATOM 695 C CA . GLU A 1 88 ? -7.408 16.004 -1.261 1.00 94.12 88 GLU A CA 1
ATOM 696 C C . GLU A 1 88 ? -7.270 16.727 0.080 1.00 94.12 88 GLU A C 1
ATOM 698 O O . GLU A 1 88 ? -6.246 17.349 0.356 1.00 94.12 88 GLU A O 1
ATOM 703 N N . ILE A 1 89 ? -8.304 16.656 0.915 1.00 93.69 89 ILE A N 1
ATOM 704 C CA . ILE A 1 89 ? -8.298 17.274 2.244 1.00 93.69 89 ILE A CA 1
ATOM 705 C C . ILE A 1 89 ? -7.603 16.326 3.219 1.00 93.69 89 ILE A C 1
ATOM 707 O O . ILE A 1 89 ? -7.984 15.160 3.329 1.00 93.69 89 ILE A O 1
ATOM 711 N N . LEU A 1 90 ? -6.596 16.828 3.933 1.00 91.44 90 LEU A N 1
ATOM 712 C CA . LEU A 1 90 ? -5.851 16.046 4.914 1.00 91.44 90 LEU A CA 1
ATOM 713 C C . LEU A 1 90 ? -6.534 16.114 6.295 1.00 91.44 90 LEU A C 1
ATOM 715 O O . LEU A 1 90 ? -7.261 17.065 6.589 1.00 91.44 90 LEU A O 1
ATOM 719 N N . PRO A 1 91 ? -6.304 15.135 7.186 1.00 88.56 91 PRO A N 1
ATOM 720 C CA . PRO A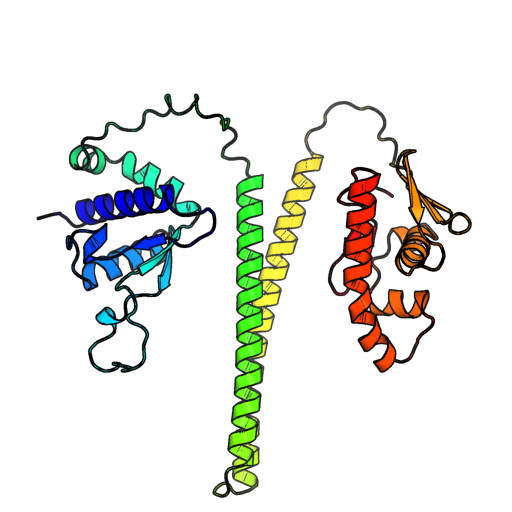 1 91 ? -6.939 15.093 8.513 1.00 88.56 91 PRO A CA 1
ATOM 721 C C . PRO A 1 91 ? -6.631 16.311 9.392 1.00 88.56 91 PRO A C 1
ATOM 723 O O . PRO A 1 91 ? -7.445 16.726 10.216 1.00 88.56 91 PRO A O 1
ATOM 726 N N . THR A 1 92 ? -5.455 16.899 9.190 1.00 89.12 92 THR A N 1
ATOM 727 C CA . THR A 1 92 ? -4.960 18.125 9.832 1.00 89.12 92 THR A CA 1
ATOM 728 C C . THR A 1 92 ? -5.827 19.350 9.538 1.00 89.12 92 THR A C 1
ATOM 730 O O . THR A 1 92 ? -5.827 20.287 10.338 1.00 89.12 92 THR A O 1
ATOM 733 N N . PHE A 1 93 ? -6.619 19.333 8.457 1.00 94.38 93 PHE A N 1
ATOM 734 C CA . PHE A 1 93 ? -7.513 20.428 8.083 1.00 94.38 93 PHE A CA 1
ATOM 735 C C . PHE A 1 93 ? -8.472 20.821 9.204 1.00 94.38 93 PHE A C 1
ATOM 737 O O . PHE A 1 93 ? -8.616 22.004 9.479 1.00 94.38 93 PHE A O 1
ATOM 744 N N . ASN A 1 94 ? -9.089 19.857 9.896 1.00 89.44 94 ASN A N 1
ATOM 745 C CA . ASN A 1 94 ? -10.045 20.160 10.968 1.00 89.44 94 ASN A CA 1
ATOM 746 C C . ASN A 1 94 ? -9.396 20.942 12.108 1.00 89.44 94 ASN A C 1
ATOM 748 O O . ASN A 1 94 ? -9.940 21.938 12.575 1.00 89.44 94 ASN A O 1
ATOM 752 N N . THR A 1 95 ? -8.215 20.500 12.537 1.00 91.94 95 THR A N 1
ATOM 753 C CA . THR A 1 95 ? -7.465 21.151 13.611 1.00 91.94 95 THR A CA 1
ATOM 754 C C . THR A 1 95 ? -7.036 22.555 13.204 1.00 91.94 95 THR A C 1
ATOM 756 O O . THR A 1 95 ? -7.137 23.483 14.002 1.00 91.94 95 THR A O 1
ATOM 759 N N . TYR A 1 96 ? -6.570 22.724 11.967 1.00 94.69 96 TYR A N 1
ATOM 760 C CA . TYR A 1 96 ? -6.186 24.030 11.442 1.00 94.69 96 TYR A CA 1
ATOM 761 C C . TYR A 1 96 ? -7.386 24.970 11.310 1.00 94.69 96 TYR A C 1
ATOM 763 O O . TYR A 1 96 ? -7.363 26.081 11.831 1.00 94.69 96 TYR A O 1
ATOM 771 N N . PHE A 1 97 ? -8.466 24.509 10.684 1.00 95.00 97 PHE A N 1
ATOM 772 C CA . PHE A 1 97 ? -9.656 25.318 10.461 1.00 95.00 97 PHE A CA 1
ATOM 773 C C . PHE A 1 97 ? -10.315 25.729 11.781 1.00 95.00 97 PHE A C 1
ATOM 775 O O . PHE A 1 97 ? -10.705 26.883 11.932 1.00 95.00 97 PHE A O 1
ATOM 782 N N . LEU A 1 98 ? -10.327 24.846 12.785 1.00 91.94 98 LEU A N 1
ATOM 783 C CA . LEU A 1 98 ? -10.801 25.184 14.125 1.00 91.94 98 LEU A CA 1
ATOM 784 C C . LEU A 1 98 ? -9.965 26.296 14.781 1.00 91.94 98 LEU A C 1
ATOM 786 O O . LEU A 1 98 ? -10.533 27.159 15.445 1.00 91.94 98 LEU A O 1
ATOM 790 N N . LYS A 1 99 ? -8.636 26.306 14.592 1.00 93.50 99 LYS A N 1
ATOM 791 C CA . LYS A 1 99 ? -7.776 27.404 15.077 1.00 93.50 99 LYS A CA 1
ATOM 792 C C . LYS A 1 99 ? -8.133 28.721 14.392 1.00 93.50 99 LYS A C 1
ATOM 794 O O . LYS A 1 99 ? -8.290 29.725 15.074 1.00 93.50 99 LYS A O 1
ATOM 799 N N . ILE A 1 100 ? -8.335 28.697 13.075 1.00 94.44 100 ILE A N 1
ATOM 800 C CA . ILE A 1 100 ? -8.744 29.879 12.305 1.00 94.44 100 ILE A CA 1
ATOM 801 C C . ILE A 1 100 ? -10.109 30.404 12.775 1.00 94.44 100 ILE A C 1
ATOM 803 O O . ILE A 1 100 ? -10.275 31.605 12.953 1.00 94.44 100 ILE A O 1
ATOM 807 N N . GLN A 1 101 ? -11.070 29.524 13.065 1.00 92.62 101 GLN A N 1
ATOM 808 C CA . GLN A 1 101 ? -12.393 29.916 13.571 1.00 92.62 101 GLN A CA 1
ATOM 809 C C . GLN A 1 101 ? -12.355 30.612 14.943 1.00 92.62 101 GLN A C 1
ATOM 811 O O . GLN A 1 101 ? -13.290 31.329 15.312 1.00 92.62 101 GLN A O 1
ATOM 816 N N . GLN A 1 102 ? -11.283 30.410 15.709 1.00 92.44 102 GLN A N 1
ATOM 817 C CA . GLN A 1 102 ? -11.070 31.077 16.993 1.00 92.44 102 GLN A CA 1
ATOM 818 C C . GLN A 1 102 ? -10.471 32.482 16.839 1.00 92.44 102 GLN A C 1
ATOM 820 O O . GLN A 1 102 ? -10.519 33.251 17.800 1.00 92.44 102 GLN A O 1
ATOM 825 N N . GLU A 1 103 ? -9.956 32.847 15.661 1.00 93.81 103 GLU A N 1
ATOM 826 C CA . GLU A 1 103 ? -9.402 34.179 15.417 1.00 93.81 103 GLU A CA 1
ATOM 827 C C . GLU A 1 103 ? -10.515 35.245 15.424 1.00 93.81 103 GLU A C 1
ATOM 829 O O . GLU A 1 103 ? -11.560 35.060 14.785 1.00 93.81 103 GLU A O 1
ATOM 834 N N . PRO A 1 104 ? -10.318 36.384 16.114 1.00 92.50 104 PRO A N 1
ATOM 835 C CA . PRO A 1 104 ? -11.315 37.449 16.150 1.00 92.50 104 PRO A CA 1
ATOM 836 C C . PRO A 1 104 ? -11.561 38.038 14.756 1.00 92.50 104 PRO A C 1
ATOM 838 O O . PRO A 1 104 ? -12.706 38.332 14.415 1.00 92.50 104 PRO A O 1
ATOM 841 N N . GLU A 1 105 ? -10.529 38.137 13.911 1.00 93.81 105 GLU A N 1
ATOM 842 C CA . GLU A 1 105 ? -10.676 38.663 12.550 1.00 93.81 105 GLU A CA 1
ATOM 843 C C . GLU A 1 105 ? -11.515 37.741 11.652 1.00 93.81 105 GLU A C 1
ATOM 845 O O . GLU A 1 105 ? -12.230 38.218 10.768 1.00 93.81 105 GLU A O 1
ATOM 850 N N . TYR A 1 106 ? -11.461 36.423 11.874 1.00 93.81 106 TYR A N 1
ATOM 851 C CA . TYR A 1 106 ? -12.313 35.465 11.167 1.00 93.81 106 TYR A CA 1
ATOM 852 C C . TYR A 1 106 ? -13.783 35.627 11.577 1.00 93.81 106 TYR A C 1
ATOM 854 O O . TYR A 1 106 ? -14.679 35.608 10.730 1.00 93.81 106 TYR A O 1
ATOM 862 N N . GLN A 1 107 ? -14.046 35.816 12.871 1.00 93.25 107 GLN A N 1
ATOM 863 C CA . GLN A 1 107 ? -15.402 36.011 13.397 1.00 93.25 107 GLN A CA 1
ATOM 864 C C . GLN A 1 107 ? -16.008 37.326 12.908 1.00 93.25 107 GLN A C 1
ATOM 866 O O . GLN A 1 107 ? -17.168 37.356 12.504 1.00 93.25 107 GLN A O 1
ATOM 871 N N . GLU A 1 108 ? -15.215 38.398 12.883 1.00 93.25 108 GLU A N 1
ATOM 872 C CA . GLU A 1 108 ? -15.624 39.685 12.321 1.00 93.25 108 GLU A CA 1
ATOM 873 C C . GLU A 1 108 ? -15.930 39.564 10.823 1.00 93.25 108 GLU A C 1
ATOM 875 O O . GLU A 1 108 ? -16.950 40.062 10.349 1.00 93.25 108 GLU A O 1
ATOM 880 N N . PHE A 1 109 ? -15.085 38.845 10.079 1.00 93.81 109 PHE A N 1
ATOM 881 C CA . PHE A 1 109 ? -15.260 38.653 8.643 1.00 93.81 109 PHE A CA 1
ATOM 882 C C . PHE A 1 109 ? -16.492 37.811 8.288 1.00 93.81 109 PHE A C 1
ATOM 884 O O . PHE A 1 109 ? -17.215 38.136 7.346 1.00 93.81 109 PHE A O 1
ATOM 891 N N . THR A 1 110 ? -16.727 36.718 9.015 1.00 91.44 110 THR A N 1
ATOM 892 C CA . THR A 1 110 ? -17.821 35.777 8.721 1.00 91.44 110 THR A CA 1
ATOM 893 C C . THR A 1 110 ? -19.133 36.132 9.418 1.00 91.44 110 THR A C 1
ATOM 895 O O . THR A 1 110 ? -20.181 35.603 9.051 1.00 91.44 110 THR A O 1
ATOM 898 N N . GLY A 1 111 ? -19.093 36.978 10.452 1.00 89.81 111 GLY A N 1
ATOM 899 C CA . GLY A 1 111 ? -20.218 37.225 11.355 1.00 89.81 111 GLY A CA 1
ATOM 900 C C . GLY A 1 111 ? -20.598 36.011 12.216 1.00 89.81 111 GLY A C 1
ATOM 901 O O . GLY A 1 111 ? -21.590 36.060 12.949 1.00 89.81 111 GLY A O 1
ATOM 902 N N . LYS A 1 112 ? -19.840 34.906 12.137 1.00 84.56 112 LYS A N 1
ATOM 903 C CA . LYS A 1 112 ? -20.075 33.694 12.923 1.00 84.56 112 LYS A CA 1
ATOM 904 C C . LYS A 1 112 ? -19.467 33.898 14.310 1.00 84.56 112 LYS A C 1
ATOM 906 O O . LYS A 1 112 ? -18.287 34.209 14.446 1.00 84.56 112 LYS A O 1
ATOM 911 N N . LYS A 1 113 ? -20.271 33.706 15.360 1.00 78.44 113 LYS A N 1
ATOM 912 C CA . LYS A 1 113 ? -19.753 33.622 16.735 1.00 78.44 113 LYS A CA 1
ATOM 913 C C . LYS A 1 113 ? -1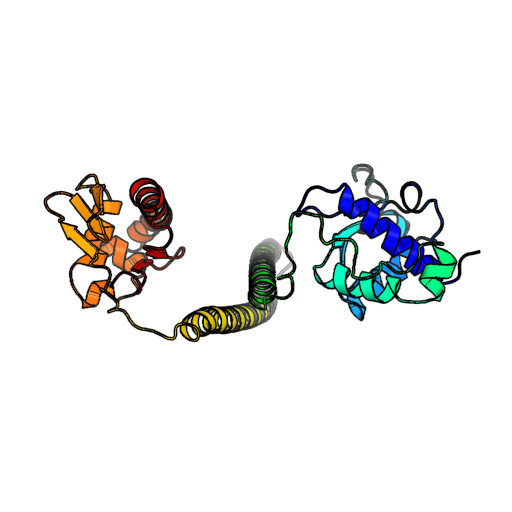8.834 32.400 16.847 1.00 78.44 113 LYS A C 1
ATOM 915 O O . LYS A 1 113 ? -19.098 31.415 16.151 1.00 78.44 113 LYS A O 1
ATOM 920 N N . PRO A 1 114 ? -17.804 32.428 17.717 1.00 69.75 114 PRO A N 1
ATOM 921 C CA . PRO A 1 114 ? -16.956 31.265 17.923 1.00 69.75 114 PRO A CA 1
ATOM 922 C C . PRO A 1 114 ? -17.863 30.090 18.254 1.00 69.75 114 PRO A C 1
ATOM 924 O O . PRO A 1 114 ? -18.772 30.227 19.081 1.00 69.75 114 PRO A O 1
ATOM 927 N N . ALA A 1 115 ? -17.647 28.962 17.579 1.00 61.09 115 ALA A N 1
ATOM 928 C CA . ALA A 1 115 ? -18.321 27.727 17.927 1.00 61.09 115 ALA A CA 1
ATOM 929 C C . ALA A 1 115 ? -17.968 27.436 19.389 1.00 61.09 115 ALA A C 1
ATOM 931 O O . ALA A 1 115 ? -16.866 26.987 19.706 1.00 61.09 115 ALA A O 1
ATOM 932 N N . SER A 1 116 ? -18.875 27.795 20.300 1.00 50.09 116 SER A N 1
ATOM 933 C CA . SER A 1 116 ? -18.731 27.477 21.709 1.00 50.09 116 SER A CA 1
ATOM 934 C C . SER A 1 116 ? -18.568 25.964 21.756 1.00 50.09 116 SER A C 1
ATOM 936 O O . SER A 1 116 ? -19.376 25.251 21.156 1.00 50.09 116 SER A O 1
ATOM 938 N N . GLN A 1 117 ? -17.533 25.465 22.432 1.00 52.25 117 GLN A N 1
ATOM 939 C CA . GLN A 1 117 ? -17.230 24.030 22.559 1.00 52.25 117 GLN A CA 1
ATOM 940 C C . GLN A 1 117 ? -18.386 23.199 23.178 1.00 52.25 117 GLN A C 1
ATOM 942 O O . GLN A 1 117 ? -18.220 22.022 23.472 1.00 52.25 117 GLN A O 1
ATOM 947 N N . SER A 1 118 ? -19.565 23.789 23.387 1.00 42.56 118 SER A N 1
ATOM 948 C CA . SER A 1 118 ? -20.695 23.267 24.141 1.00 42.56 118 SER A CA 1
ATOM 949 C C . SER A 1 118 ? -21.939 22.889 23.321 1.00 42.56 118 SER A C 1
ATOM 951 O O . SER A 1 118 ? -22.907 22.442 23.931 1.00 42.56 118 SER A O 1
ATOM 953 N N . GLN A 1 119 ? -21.972 23.006 21.983 1.00 40.19 119 GLN A N 1
ATOM 954 C CA . GLN A 1 119 ? -23.188 22.667 21.205 1.00 40.19 119 GLN A CA 1
ATOM 955 C C . GLN A 1 119 ? -22.972 21.851 19.918 1.00 40.19 119 GLN A C 1
ATOM 957 O O . GLN A 1 119 ? -23.683 22.014 18.932 1.00 40.19 119 GLN A O 1
ATOM 962 N N . THR A 1 120 ? -22.070 20.872 19.961 1.00 37.88 120 THR A N 1
ATOM 963 C CA . THR A 1 120 ? -22.092 19.707 19.047 1.00 37.88 120 THR A CA 1
ATOM 964 C C . THR A 1 120 ? -22.132 18.370 19.791 1.00 37.88 120 THR A C 1
ATOM 966 O O . THR A 1 120 ? -21.903 17.318 19.210 1.00 37.88 120 THR A O 1
ATOM 969 N N . SER A 1 121 ? -22.550 18.372 21.061 1.00 37.69 121 SER A N 1
ATOM 970 C CA . SER A 1 121 ? -22.869 17.174 21.855 1.00 37.69 121 SER A CA 1
ATOM 971 C C . SER A 1 121 ? -24.361 16.802 21.802 1.00 37.69 121 SER A C 1
ATOM 973 O O . SER A 1 121 ? -24.953 16.389 22.794 1.00 37.69 121 SER A O 1
ATOM 975 N N . LYS A 1 122 ? -24.981 16.935 20.623 1.00 38.94 122 LYS A N 1
ATOM 976 C CA . LYS A 1 122 ? -26.194 16.189 20.221 1.00 38.94 122 LYS A CA 1
ATOM 977 C C . LYS A 1 122 ? -26.140 15.778 18.740 1.00 38.94 122 LYS A C 1
ATOM 979 O O . LYS A 1 122 ? -27.161 15.660 18.076 1.00 38.94 122 LYS A O 1
ATOM 984 N N . SER A 1 123 ? -24.932 15.535 18.234 1.00 37.50 123 SER A N 1
ATOM 985 C CA . SER A 1 123 ? -24.709 14.618 17.117 1.00 37.50 123 SER A CA 1
ATOM 986 C C . SER A 1 123 ? -24.137 13.329 17.703 1.00 37.50 123 SER A C 1
ATOM 988 O O . SER A 1 123 ? -23.368 13.364 18.657 1.00 37.50 123 SER A O 1
ATOM 990 N N . ILE A 1 124 ? -24.556 12.1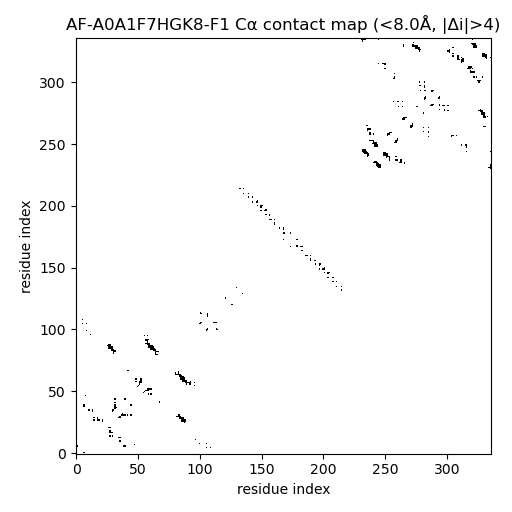94 17.163 1.00 42.06 124 ILE A N 1
ATOM 991 C CA . ILE A 1 124 ? -24.415 10.826 17.687 1.00 42.06 124 ILE A CA 1
ATOM 992 C C . ILE A 1 124 ? -22.950 10.325 17.773 1.00 42.06 124 ILE A C 1
ATOM 994 O O . ILE A 1 124 ? -22.703 9.176 18.120 1.00 42.06 124 ILE A O 1
ATOM 998 N N . PHE A 1 125 ? -21.950 11.177 17.549 1.00 40.62 125 PHE A N 1
ATOM 999 C CA . PHE A 1 125 ? -20.542 10.819 17.700 1.00 40.62 125 PHE A CA 1
ATOM 1000 C C . PHE A 1 125 ? -19.952 11.421 18.972 1.00 40.62 125 PHE A C 1
ATOM 1002 O O . PHE A 1 125 ? -19.620 12.602 19.048 1.00 40.62 125 PHE A O 1
ATOM 1009 N N . GLY A 1 126 ? -19.868 10.561 19.986 1.00 36.50 126 GLY A N 1
ATOM 1010 C CA . GLY A 1 126 ? -19.319 10.852 21.297 1.00 36.50 126 GLY A CA 1
ATOM 1011 C C . GLY A 1 126 ? -17.902 11.421 21.254 1.00 36.50 126 GLY A C 1
ATOM 1012 O O . GLY A 1 126 ? -17.055 11.061 20.439 1.00 36.50 126 GLY A O 1
ATOM 1013 N N . SER A 1 127 ? -17.666 12.306 22.209 1.00 37.22 127 SER A N 1
ATOM 1014 C CA . SER A 1 127 ? -16.404 12.909 22.606 1.00 37.22 127 SER A CA 1
ATOM 1015 C C . SER A 1 127 ? -15.394 11.873 23.128 1.00 37.22 127 SER A C 1
ATOM 1017 O O . SER A 1 127 ? -15.077 11.851 24.315 1.00 37.22 127 SER A O 1
ATOM 1019 N N . SER A 1 128 ? -14.868 11.033 22.234 1.00 40.38 128 SER A N 1
ATOM 1020 C CA . SER A 1 128 ? -13.617 10.272 22.414 1.00 40.38 128 SER A CA 1
ATOM 1021 C C . SER A 1 128 ? -12.563 10.668 21.363 1.00 40.38 128 SER A C 1
ATOM 1023 O O . SER A 1 128 ? -11.698 9.880 20.991 1.00 40.38 128 SER A O 1
ATOM 1025 N N . LEU A 1 129 ? -12.663 11.889 20.826 1.00 45.25 129 LEU A N 1
ATOM 1026 C CA . LEU A 1 129 ? -12.115 12.278 19.517 1.00 45.25 129 LEU A CA 1
ATOM 1027 C C . LEU A 1 129 ? -10.611 12.608 19.472 1.00 45.25 129 LEU A C 1
ATOM 1029 O O . LEU A 1 129 ? -10.130 13.155 18.487 1.00 45.25 129 LEU A O 1
ATOM 1033 N N . PHE A 1 130 ? -9.860 12.219 20.496 1.00 47.94 130 PHE A N 1
ATOM 1034 C CA . PHE A 1 130 ? -8.407 12.069 20.420 1.00 47.94 130 PHE A CA 1
ATOM 1035 C C . PHE A 1 130 ? -8.022 10.747 21.080 1.00 47.94 130 PHE A C 1
ATOM 1037 O O . PHE A 1 130 ? -7.229 10.714 22.016 1.00 47.94 130 PHE A O 1
ATOM 1044 N N . ASP A 1 131 ? -8.618 9.643 20.626 1.00 56.62 131 ASP A N 1
ATOM 1045 C CA . ASP A 1 131 ? -7.988 8.353 20.875 1.00 56.62 131 ASP A CA 1
ATOM 1046 C C . ASP A 1 131 ? -6.709 8.317 20.018 1.00 56.62 131 ASP A C 1
ATOM 1048 O O . ASP A 1 131 ? -6.811 8.357 18.783 1.00 56.62 131 ASP A O 1
ATOM 1052 N N . PRO A 1 132 ? -5.503 8.279 20.618 1.00 64.94 132 PRO A N 1
ATOM 1053 C CA . PRO A 1 132 ? -4.249 8.164 19.874 1.00 64.94 132 PRO A CA 1
ATOM 1054 C C . PRO A 1 132 ? -4.236 6.957 18.920 1.00 64.94 132 PRO A C 1
ATOM 1056 O O . PRO A 1 132 ? -3.480 6.960 17.948 1.00 64.94 132 PRO A O 1
ATOM 1059 N N . ARG A 1 133 ? -5.124 5.971 19.121 1.00 67.75 133 ARG A N 1
ATOM 1060 C CA . ARG A 1 133 ? -5.360 4.874 18.175 1.00 67.75 133 ARG A CA 1
ATOM 1061 C C . ARG A 1 133 ? -5.820 5.350 16.796 1.00 67.75 133 ARG A C 1
ATOM 1063 O O . ARG A 1 133 ? -5.271 4.881 15.803 1.00 67.75 133 ARG A O 1
ATOM 1070 N N . PHE A 1 134 ? -6.752 6.305 16.711 1.00 70.88 134 PHE A N 1
ATOM 1071 C CA . PHE A 1 134 ? -7.241 6.811 15.418 1.00 70.88 134 PHE A CA 1
ATOM 1072 C C . PHE A 1 134 ? -6.157 7.579 14.659 1.00 70.88 134 PHE A C 1
ATOM 1074 O O . PHE A 1 134 ? -6.041 7.447 13.443 1.00 70.88 134 PHE A O 1
ATOM 1081 N N . ALA A 1 135 ? -5.332 8.352 15.372 1.00 74.88 135 ALA A N 1
ATOM 1082 C CA . ALA A 1 135 ? -4.201 9.051 14.764 1.00 74.88 135 ALA A CA 1
ATOM 1083 C C . ALA A 1 135 ? -3.161 8.062 14.212 1.00 74.88 135 ALA A C 1
ATOM 1085 O O . ALA A 1 135 ? -2.641 8.261 13.114 1.00 74.88 135 ALA A O 1
ATOM 1086 N N . ASN A 1 136 ? -2.892 6.972 14.939 1.00 80.06 136 ASN A N 1
ATOM 1087 C CA . ASN A 1 136 ? -1.941 5.960 14.493 1.00 80.06 136 ASN A CA 1
ATOM 1088 C C . ASN A 1 136 ? -2.466 5.149 13.298 1.00 80.06 136 ASN A C 1
ATOM 1090 O O . ASN A 1 136 ? -1.721 4.890 12.357 1.00 80.06 136 ASN A O 1
ATOM 1094 N N . GLU A 1 137 ? -3.753 4.791 13.290 1.00 79.25 137 GLU A N 1
ATOM 1095 C CA . GLU A 1 137 ? -4.374 4.081 12.165 1.00 79.25 137 GLU A CA 1
ATOM 1096 C C . GLU A 1 137 ? -4.318 4.902 10.871 1.00 79.25 137 GLU A C 1
ATOM 1098 O O . GLU A 1 137 ? -4.004 4.375 9.801 1.00 79.25 137 GLU A O 1
ATOM 1103 N N . LEU A 1 138 ? -4.552 6.210 10.973 1.00 82.00 138 LEU A N 1
ATOM 1104 C CA . LEU A 1 138 ? -4.507 7.109 9.830 1.00 82.00 138 LEU A CA 1
ATOM 1105 C C . LEU A 1 138 ? -3.079 7.246 9.278 1.00 82.00 138 LEU A C 1
ATOM 1107 O O . LEU A 1 138 ? -2.870 7.183 8.065 1.00 82.00 138 LEU A O 1
ATOM 1111 N N . GLU A 1 139 ? -2.078 7.321 10.154 1.00 86.56 139 GLU A N 1
ATOM 1112 C CA . GLU A 1 139 ? -0.679 7.359 9.725 1.00 86.56 139 GLU A CA 1
ATOM 1113 C C . GLU A 1 139 ? -0.220 6.022 9.119 1.00 86.56 139 GLU A C 1
ATOM 1115 O O . GLU A 1 139 ? 0.511 6.003 8.130 1.00 86.56 139 GLU A O 1
ATOM 1120 N N . ILE A 1 140 ? -0.726 4.889 9.619 1.00 87.31 140 ILE A N 1
ATOM 1121 C CA . ILE A 1 140 ? -0.521 3.575 8.990 1.00 87.31 140 ILE A CA 1
ATOM 1122 C C . ILE A 1 140 ? -1.116 3.553 7.572 1.00 87.31 140 ILE A C 1
ATOM 1124 O O . ILE A 1 140 ? -0.466 3.071 6.641 1.00 87.31 140 ILE A O 1
ATOM 1128 N N . GLN A 1 141 ? -2.326 4.088 7.371 1.00 82.50 141 GLN A N 1
ATOM 1129 C CA . GLN A 1 141 ? -2.933 4.189 6.038 1.00 82.50 141 GLN A CA 1
ATOM 1130 C C . GLN A 1 141 ? -2.119 5.088 5.102 1.00 82.50 141 GLN A C 1
ATOM 1132 O O . GLN A 1 141 ? -1.910 4.736 3.936 1.00 82.50 141 GLN A O 1
ATOM 1137 N N . ARG A 1 142 ? -1.611 6.216 5.611 1.00 89.81 142 ARG A N 1
ATOM 1138 C CA . ARG A 1 142 ? -0.709 7.101 4.869 1.00 89.81 142 ARG A CA 1
ATOM 1139 C C . ARG A 1 142 ? 0.548 6.355 4.420 1.00 89.81 142 ARG A C 1
ATOM 1141 O O . ARG A 1 142 ? 0.872 6.396 3.236 1.00 89.81 142 ARG A O 1
ATOM 1148 N N . LEU A 1 143 ? 1.203 5.618 5.317 1.00 89.69 143 LEU A N 1
ATOM 1149 C CA . LEU A 1 143 ? 2.399 4.834 4.990 1.00 89.69 143 LEU A CA 1
ATOM 1150 C C . LEU A 1 143 ? 2.132 3.776 3.913 1.00 89.69 143 LEU A C 1
ATOM 1152 O O . LEU A 1 143 ? 2.950 3.602 3.012 1.00 89.69 143 LEU A O 1
ATOM 1156 N N . TYR A 1 144 ? 0.977 3.102 3.937 1.00 89.19 144 TYR A N 1
ATOM 1157 C CA . TYR A 1 144 ? 0.609 2.179 2.854 1.00 89.19 144 TYR A CA 1
ATOM 1158 C C . TYR A 1 144 ? 0.460 2.879 1.499 1.00 89.19 144 TYR A C 1
ATOM 1160 O O . TYR A 1 144 ? 0.831 2.309 0.471 1.00 89.19 144 TYR A O 1
ATOM 1168 N N . LYS A 1 145 ? -0.068 4.107 1.484 1.00 87.94 145 LYS A N 1
ATOM 1169 C CA . LYS A 1 145 ? -0.203 4.908 0.262 1.00 87.94 145 LYS A CA 1
ATOM 1170 C C . LYS A 1 145 ? 1.162 5.329 -0.287 1.00 87.94 145 LYS A C 1
ATOM 1172 O O . LYS A 1 145 ? 1.389 5.184 -1.484 1.00 87.94 145 LYS A O 1
ATOM 1177 N N . GLU A 1 146 ? 2.070 5.776 0.580 1.00 90.38 146 GLU A N 1
ATOM 1178 C CA . GLU A 1 146 ? 3.452 6.112 0.202 1.00 90.38 146 GLU A CA 1
ATOM 1179 C C . GLU A 1 146 ? 4.201 4.881 -0.334 1.00 90.38 146 GLU A C 1
ATOM 1181 O O . GLU A 1 146 ? 4.844 4.948 -1.379 1.00 90.38 146 GLU A O 1
ATOM 1186 N N . LEU A 1 147 ? 4.044 3.713 0.303 1.00 92.06 147 LEU A N 1
ATOM 1187 C CA . LEU A 1 147 ? 4.614 2.451 -0.187 1.00 92.06 147 LEU A CA 1
ATOM 1188 C C . LEU A 1 147 ? 4.127 2.094 -1.597 1.00 92.06 147 LEU A C 1
ATOM 1190 O O . LEU A 1 147 ? 4.928 1.687 -2.441 1.00 92.06 147 LEU A O 1
ATOM 1194 N N . ALA A 1 148 ? 2.828 2.255 -1.863 1.00 88.19 148 ALA A N 1
ATOM 1195 C CA . ALA A 1 148 ? 2.258 1.993 -3.181 1.00 88.19 148 ALA A CA 1
ATOM 1196 C C . ALA A 1 148 ? 2.800 2.956 -4.252 1.00 88.19 148 ALA A C 1
ATOM 1198 O O . ALA A 1 148 ? 3.032 2.541 -5.390 1.00 88.19 148 ALA A O 1
ATOM 1199 N N . GLU A 1 149 ? 3.031 4.222 -3.897 1.00 90.94 149 GLU A N 1
ATOM 1200 C CA . GLU A 1 149 ? 3.612 5.211 -4.808 1.00 90.94 149 GLU A CA 1
ATOM 1201 C C . GLU A 1 149 ? 5.087 4.911 -5.109 1.00 90.94 149 GLU A C 1
ATOM 1203 O O . GLU A 1 149 ? 5.491 4.929 -6.271 1.00 90.94 149 GLU A O 1
ATOM 1208 N N . VAL A 1 150 ? 5.882 4.526 -4.106 1.00 92.19 150 VAL A N 1
ATOM 1209 C CA . VAL A 1 150 ? 7.275 4.099 -4.326 1.00 92.19 150 VAL A CA 1
ATOM 1210 C C . VAL A 1 150 ? 7.340 2.871 -5.244 1.00 92.19 150 VAL A C 1
ATOM 1212 O O . VAL A 1 150 ? 8.146 2.830 -6.176 1.00 92.19 150 VAL A O 1
ATOM 1215 N N . ASP A 1 151 ? 6.451 1.890 -5.060 1.00 91.38 151 ASP A N 1
ATOM 1216 C CA . ASP A 1 151 ? 6.369 0.720 -5.946 1.00 91.38 151 ASP A CA 1
ATOM 1217 C C . ASP A 1 151 ? 6.027 1.102 -7.394 1.00 91.38 151 ASP A C 1
ATOM 1219 O O . ASP A 1 151 ? 6.581 0.541 -8.348 1.00 91.38 151 ASP A O 1
ATOM 1223 N N . LYS A 1 152 ? 5.154 2.097 -7.574 1.00 91.81 152 LYS A N 1
ATOM 1224 C CA . LYS A 1 152 ? 4.831 2.655 -8.889 1.00 91.81 152 LYS A CA 1
ATOM 1225 C C . LYS A 1 152 ? 6.047 3.334 -9.524 1.00 91.81 152 LYS A C 1
ATOM 1227 O O . LYS A 1 152 ? 6.302 3.108 -10.706 1.00 91.81 152 LYS A O 1
ATOM 1232 N N . GLN A 1 153 ? 6.831 4.099 -8.764 1.00 91.12 153 GLN A N 1
ATOM 1233 C CA . GLN A 1 153 ? 8.048 4.753 -9.262 1.00 91.12 153 GLN A CA 1
ATOM 1234 C C . GLN A 1 153 ? 9.119 3.740 -9.684 1.00 91.12 153 GLN A C 1
ATOM 1236 O O . GLN A 1 153 ? 9.696 3.868 -10.767 1.00 91.12 153 GLN A O 1
ATOM 1241 N N . ILE A 1 154 ? 9.321 2.674 -8.900 1.00 93.12 154 ILE A N 1
ATOM 1242 C CA . ILE A 1 154 ? 10.215 1.564 -9.267 1.00 93.12 154 ILE A CA 1
ATOM 1243 C C . ILE A 1 154 ? 9.768 0.931 -10.588 1.00 93.12 154 ILE A C 1
ATOM 1245 O O . ILE A 1 154 ? 10.594 0.687 -11.472 1.00 93.12 154 ILE A O 1
ATOM 1249 N N . LYS A 1 155 ? 8.462 0.678 -10.745 1.00 94.81 155 LYS A N 1
ATOM 1250 C CA . LYS A 1 155 ? 7.902 0.114 -11.977 1.00 94.81 155 LYS A CA 1
ATOM 1251 C C . LYS A 1 155 ? 8.145 1.032 -13.179 1.00 94.81 155 LYS A C 1
ATOM 1253 O O . LYS A 1 155 ? 8.696 0.568 -14.175 1.00 94.81 155 LYS A O 1
ATOM 1258 N N . ILE A 1 156 ? 7.815 2.321 -13.062 1.00 90.9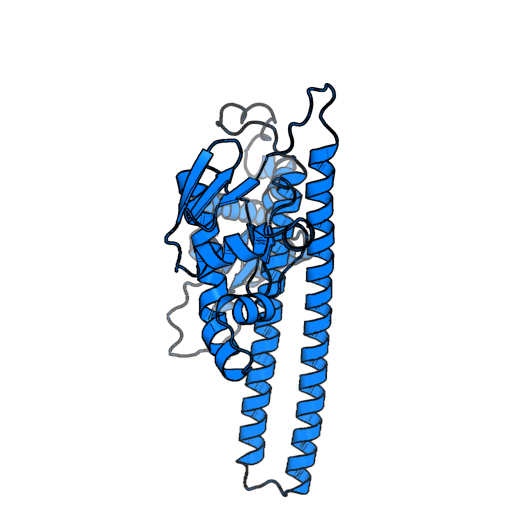4 156 ILE A N 1
ATOM 1259 C CA . ILE A 1 156 ? 8.038 3.321 -14.118 1.00 90.94 156 ILE A CA 1
ATOM 1260 C C . ILE A 1 156 ? 9.515 3.359 -14.520 1.00 90.94 156 ILE A C 1
ATOM 1262 O O . ILE A 1 156 ? 9.834 3.367 -15.708 1.00 90.94 156 ILE A O 1
ATOM 1266 N N . ARG A 1 157 ? 10.440 3.330 -13.550 1.00 94.62 157 ARG A N 1
ATOM 1267 C CA . ARG A 1 157 ? 11.876 3.388 -13.849 1.00 94.62 157 ARG A CA 1
ATOM 1268 C C . ARG A 1 157 ? 12.371 2.144 -14.587 1.00 94.62 157 ARG A C 1
ATOM 1270 O O . ARG A 1 157 ? 13.178 2.276 -15.506 1.00 94.62 157 ARG A O 1
ATOM 1277 N N . ARG A 1 158 ? 11.862 0.959 -14.236 1.00 95.50 158 ARG A N 1
ATOM 1278 C CA . ARG A 1 158 ? 12.161 -0.301 -14.941 1.00 95.50 158 ARG A CA 1
ATOM 1279 C C . ARG A 1 158 ? 11.627 -0.305 -16.373 1.00 95.50 158 ARG A C 1
ATOM 1281 O O . ARG A 1 158 ? 12.335 -0.725 -17.280 1.00 95.50 158 ARG A O 1
ATOM 1288 N N . GLU A 1 159 ? 10.411 0.189 -16.584 1.00 94.06 159 GLU A N 1
ATOM 1289 C CA . GLU A 1 159 ? 9.818 0.302 -17.923 1.00 94.06 159 GLU A CA 1
ATOM 1290 C C . GLU A 1 159 ? 10.577 1.315 -18.790 1.00 94.06 159 GLU A C 1
ATOM 1292 O O . GLU A 1 159 ? 10.868 1.042 -19.955 1.00 94.06 159 GLU A O 1
ATOM 1297 N N . ALA A 1 160 ? 10.973 2.455 -18.214 1.00 91.81 160 ALA A N 1
ATOM 1298 C CA . ALA A 1 160 ? 11.792 3.452 -18.896 1.00 91.81 160 ALA A CA 1
ATOM 1299 C C . ALA A 1 160 ? 13.172 2.897 -19.291 1.00 91.81 160 ALA A C 1
ATOM 1301 O O . ALA A 1 160 ? 13.629 3.148 -20.405 1.00 91.81 160 ALA A O 1
ATOM 1302 N N . LEU A 1 161 ? 13.806 2.115 -18.408 1.00 96.19 161 LEU A N 1
ATOM 1303 C CA . LEU A 1 161 ? 15.052 1.400 -18.693 1.00 96.19 161 LEU A CA 1
ATOM 1304 C C . LEU A 1 161 ? 14.877 0.448 -19.884 1.00 96.19 161 LEU A C 1
ATOM 1306 O O . LEU A 1 161 ? 15.616 0.564 -20.858 1.00 96.19 161 LEU A O 1
ATOM 1310 N N . ALA A 1 162 ? 13.861 -0.419 -19.852 1.00 95.19 162 ALA A N 1
ATOM 1311 C CA . ALA A 1 162 ? 13.594 -1.371 -20.931 1.00 95.19 162 ALA A CA 1
ATOM 1312 C C . ALA A 1 162 ? 13.338 -0.670 -22.279 1.00 95.19 162 ALA A C 1
ATOM 1314 O O . ALA A 1 162 ? 13.887 -1.062 -23.311 1.00 95.19 162 ALA A O 1
ATOM 1315 N N . LYS A 1 163 ? 12.552 0.416 -22.273 1.00 95.56 163 LYS A N 1
ATOM 1316 C CA . LYS A 1 163 ? 12.276 1.212 -23.477 1.00 95.56 163 LYS A CA 1
ATOM 1317 C C . LYS A 1 163 ? 13.544 1.866 -24.033 1.00 95.56 163 LYS A C 1
ATOM 1319 O O . LYS A 1 163 ? 13.759 1.853 -25.244 1.00 95.56 163 LYS A O 1
ATOM 1324 N N . ALA A 1 164 ? 14.388 2.425 -23.166 1.00 92.81 164 ALA A N 1
ATOM 1325 C CA . ALA A 1 164 ? 15.639 3.049 -23.582 1.00 92.81 164 ALA A CA 1
ATOM 1326 C C . ALA A 1 164 ? 16.650 2.023 -24.114 1.00 92.81 164 ALA A C 1
ATOM 1328 O O . ALA A 1 164 ? 17.306 2.290 -25.119 1.00 92.81 164 ALA A O 1
ATOM 1329 N N . GLN A 1 165 ? 16.731 0.837 -23.500 1.00 94.38 165 GLN A N 1
ATOM 1330 C CA . GLN A 1 165 ? 17.563 -0.266 -23.989 1.00 94.38 165 GLN A CA 1
ATOM 1331 C C . GLN A 1 165 ? 17.152 -0.693 -25.407 1.00 94.38 165 GLN A C 1
ATOM 1333 O O . GLN A 1 165 ? 18.020 -0.807 -26.270 1.00 94.38 165 GLN A O 1
ATOM 1338 N N . SER A 1 166 ? 15.847 -0.843 -25.680 1.00 93.69 166 SER A N 1
ATOM 1339 C CA . SER A 1 166 ? 15.353 -1.125 -27.041 1.00 93.69 166 SER A CA 1
ATOM 1340 C C . SER A 1 166 ? 15.763 -0.022 -28.016 1.00 93.69 166 SER A C 1
ATOM 1342 O O . SER A 1 166 ? 16.400 -0.295 -29.025 1.00 93.69 166 SER A O 1
ATOM 1344 N N . SER A 1 167 ? 15.506 1.245 -27.672 1.00 94.75 167 SER A N 1
ATOM 1345 C CA . SER A 1 167 ? 15.820 2.375 -28.555 1.00 94.75 167 SER A CA 1
ATOM 1346 C C . SER A 1 167 ? 17.312 2.515 -28.874 1.00 94.75 167 SER A C 1
ATOM 1348 O O . SER A 1 167 ? 17.650 3.002 -29.951 1.00 94.75 167 SER A O 1
ATOM 1350 N N . ILE A 1 168 ? 18.203 2.149 -27.948 1.00 93.00 168 ILE A N 1
ATOM 1351 C CA . ILE A 1 168 ? 19.654 2.173 -28.174 1.00 93.00 168 ILE A CA 1
ATOM 1352 C C . ILE A 1 168 ? 20.079 1.008 -29.079 1.00 93.00 168 ILE A C 1
ATOM 1354 O O . ILE A 1 168 ? 20.934 1.196 -29.947 1.00 93.00 168 ILE A O 1
ATOM 1358 N N . ASN A 1 169 ? 19.473 -0.169 -28.906 1.00 90.62 169 ASN A N 1
ATOM 1359 C CA . ASN A 1 169 ? 19.751 -1.346 -29.728 1.00 90.62 169 ASN A CA 1
ATOM 1360 C C . ASN A 1 169 ? 19.265 -1.197 -31.169 1.00 90.62 169 ASN A C 1
ATOM 1362 O O . ASN A 1 169 ? 19.970 -1.600 -32.090 1.00 90.62 169 ASN A O 1
ATOM 1366 N N . ASP A 1 170 ? 18.113 -0.561 -31.360 1.00 93.31 170 ASP A N 1
ATOM 1367 C CA . ASP A 1 170 ? 17.485 -0.408 -32.672 1.00 93.31 170 ASP A CA 1
ATOM 1368 C C . ASP A 1 170 ? 18.072 0.758 -33.491 1.00 93.31 170 ASP A C 1
ATOM 1370 O O . ASP A 1 170 ? 17.692 0.960 -34.643 1.00 93.31 170 ASP A O 1
ATOM 1374 N N . ASN A 1 171 ? 18.996 1.548 -32.925 1.00 92.56 171 ASN A N 1
ATOM 1375 C CA . ASN A 1 171 ? 19.569 2.707 -33.606 1.00 92.56 171 ASN A CA 1
ATOM 1376 C C . ASN A 1 171 ? 20.759 2.308 -34.510 1.00 92.56 171 ASN A C 1
ATOM 1378 O O . ASN A 1 171 ? 21.844 2.008 -33.995 1.00 92.56 171 ASN A O 1
ATOM 1382 N N . PRO A 1 172 ? 20.620 2.386 -35.850 1.00 95.00 172 PRO A N 1
ATOM 1383 C CA . PRO A 1 172 ? 21.662 1.966 -36.789 1.00 95.00 172 PRO A CA 1
ATOM 1384 C C . PRO A 1 172 ? 22.875 2.905 -36.816 1.00 95.00 172 PRO A C 1
ATOM 1386 O O . PRO A 1 172 ? 23.909 2.556 -37.380 1.00 95.00 172 PRO A O 1
ATOM 1389 N N . LEU A 1 173 ? 22.768 4.100 -36.227 1.00 95.69 173 LEU A N 1
ATOM 1390 C CA . LEU A 1 173 ? 23.843 5.094 -36.216 1.00 95.69 173 LEU A CA 1
ATOM 1391 C C . LEU A 1 173 ? 24.875 4.843 -35.111 1.00 95.69 173 LEU A C 1
ATOM 1393 O O . LEU A 1 173 ? 25.954 5.437 -35.136 1.00 95.69 173 LEU A O 1
ATOM 1397 N N . TYR A 1 174 ? 24.574 3.983 -34.135 1.00 93.31 174 TYR A N 1
ATOM 1398 C CA . TYR A 1 174 ? 25.520 3.664 -33.072 1.00 93.31 174 TYR A CA 1
ATOM 1399 C C . TYR A 1 174 ? 26.440 2.511 -33.458 1.00 93.31 174 TYR A C 1
ATOM 1401 O O . TYR A 1 174 ? 25.993 1.389 -33.708 1.00 93.31 174 TYR A O 1
ATOM 1409 N N . SER A 1 175 ? 27.747 2.781 -33.397 1.00 96.44 175 SER A N 1
ATOM 1410 C CA . SER A 1 175 ? 28.758 1.724 -33.355 1.00 96.44 175 SER A CA 1
ATOM 1411 C C . SER A 1 175 ? 28.543 0.826 -32.131 1.00 96.44 175 SER A C 1
ATOM 1413 O O . SER A 1 175 ? 28.020 1.280 -31.109 1.00 96.44 175 SER A O 1
ATOM 1415 N N . GLU A 1 176 ? 28.992 -0.428 -32.204 1.00 95.00 176 GLU A N 1
ATOM 1416 C CA . GLU A 1 176 ? 28.854 -1.392 -31.103 1.00 95.00 176 GLU A CA 1
ATOM 1417 C C . GLU A 1 176 ? 29.443 -0.858 -29.789 1.00 95.00 176 GLU A C 1
ATOM 1419 O O . GLU A 1 176 ? 28.800 -0.894 -28.742 1.00 95.00 176 GLU A O 1
ATOM 1424 N N . ALA A 1 177 ? 30.639 -0.267 -29.855 1.00 94.81 177 ALA A N 1
ATOM 1425 C CA . ALA A 1 177 ? 31.311 0.298 -28.689 1.00 94.81 177 ALA A CA 1
ATOM 1426 C C . ALA A 1 177 ? 30.514 1.459 -28.068 1.00 94.8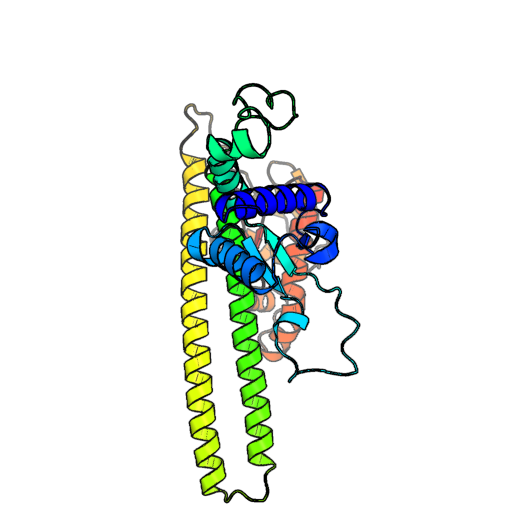1 177 ALA A C 1
ATOM 1428 O O . ALA A 1 177 ? 30.372 1.541 -26.847 1.00 94.81 177 ALA A O 1
ATOM 1429 N N . THR A 1 178 ? 29.955 2.341 -28.903 1.00 94.81 178 THR A N 1
ATOM 1430 C CA . THR A 1 178 ? 29.095 3.442 -28.446 1.00 94.81 178 THR A CA 1
ATOM 1431 C C . THR A 1 178 ? 27.828 2.906 -27.785 1.00 94.81 178 THR A C 1
ATOM 1433 O O . THR A 1 178 ? 27.455 3.375 -26.710 1.00 94.81 178 THR A O 1
ATOM 1436 N N . ARG A 1 179 ? 27.196 1.896 -28.391 1.00 94.88 179 ARG A N 1
ATOM 1437 C CA . ARG A 1 179 ? 25.976 1.263 -27.888 1.00 94.88 179 ARG A CA 1
ATOM 1438 C C . ARG A 1 179 ? 26.189 0.666 -26.499 1.00 94.88 179 ARG A C 1
ATOM 1440 O O . ARG A 1 179 ? 25.469 1.022 -25.569 1.00 94.88 179 ARG A O 1
ATOM 1447 N N . VAL A 1 180 ? 27.230 -0.153 -26.340 1.00 94.31 180 VAL A N 1
ATOM 1448 C CA . VAL A 1 180 ? 27.595 -0.773 -25.056 1.00 94.31 180 VAL A CA 1
ATOM 1449 C C . VAL A 1 180 ? 27.895 0.290 -23.996 1.00 94.31 180 VAL A C 1
ATOM 1451 O O . VAL A 1 180 ? 27.404 0.196 -22.872 1.00 94.31 180 VAL A O 1
ATOM 1454 N N . GLY A 1 181 ? 28.639 1.344 -24.348 1.00 96.38 181 GLY A N 1
ATOM 1455 C CA . GLY A 1 181 ? 28.954 2.432 -23.418 1.00 96.38 181 GLY A CA 1
ATOM 1456 C C . GLY A 1 181 ? 27.723 3.215 -22.944 1.00 96.38 181 GLY A C 1
ATOM 1457 O O . GLY A 1 181 ? 27.623 3.554 -21.763 1.00 96.38 181 GLY A O 1
ATOM 1458 N N . HIS A 1 182 ? 26.771 3.491 -23.840 1.00 94.00 182 HIS A N 1
ATOM 1459 C CA . HIS A 1 182 ? 25.514 4.152 -23.481 1.00 94.00 182 HIS A CA 1
ATOM 1460 C C . HIS A 1 182 ? 24.613 3.259 -22.627 1.00 94.00 182 HIS A C 1
ATOM 1462 O O . HIS A 1 182 ? 24.069 3.741 -21.632 1.00 94.00 182 HIS A O 1
ATOM 1468 N N . LEU A 1 183 ? 24.497 1.972 -22.971 1.00 94.75 183 LEU A N 1
ATOM 1469 C CA . LEU A 1 183 ? 23.734 1.000 -22.187 1.00 94.75 183 LEU A CA 1
ATOM 1470 C C . LEU A 1 183 ? 24.273 0.892 -20.760 1.00 94.75 183 LEU A C 1
ATOM 1472 O O . LEU A 1 183 ? 23.501 1.038 -19.819 1.00 94.75 183 LEU A O 1
ATOM 1476 N N . ALA A 1 184 ? 25.591 0.752 -20.590 1.00 96.06 184 ALA A N 1
ATOM 1477 C CA . ALA A 1 184 ? 26.210 0.646 -19.269 1.00 96.06 184 ALA A CA 1
ATOM 1478 C C . ALA A 1 184 ? 25.927 1.875 -18.385 1.00 96.06 184 ALA A C 1
ATOM 1480 O O . ALA A 1 184 ? 25.561 1.733 -17.218 1.00 96.06 184 ALA A O 1
ATOM 1481 N N . LYS A 1 185 ? 26.034 3.093 -18.940 1.00 96.38 185 LYS A N 1
ATOM 1482 C CA . LYS A 1 185 ? 25.701 4.330 -18.208 1.00 96.38 185 LYS A CA 1
ATOM 1483 C C . LYS A 1 185 ? 24.228 4.383 -17.810 1.00 96.38 185 LYS A C 1
ATOM 1485 O O . LYS A 1 185 ? 23.901 4.784 -16.695 1.00 96.38 185 LYS A O 1
ATOM 1490 N N . LEU A 1 186 ? 23.344 3.995 -18.725 1.00 94.62 186 LEU A N 1
ATOM 1491 C CA . LEU A 1 186 ? 21.904 4.043 -18.513 1.00 94.62 186 LEU A CA 1
ATOM 1492 C C . LEU A 1 186 ? 21.452 3.000 -17.478 1.00 94.62 186 LEU A C 1
ATOM 1494 O O . LEU A 1 186 ? 20.646 3.315 -16.603 1.00 94.62 186 LEU A O 1
ATOM 1498 N N . GLU A 1 187 ? 22.024 1.797 -17.521 1.00 94.94 187 GLU A N 1
ATOM 1499 C CA . GLU A 1 187 ? 21.826 0.759 -16.508 1.00 94.94 187 GLU A CA 1
ATOM 1500 C C . GLU A 1 187 ? 22.335 1.203 -15.140 1.00 94.94 187 GLU A C 1
ATOM 1502 O O . GLU A 1 187 ? 21.597 1.098 -14.162 1.00 94.94 187 GLU A O 1
ATOM 1507 N N . GLN A 1 188 ? 23.545 1.766 -15.061 1.00 97.06 188 GLN A N 1
ATOM 1508 C CA . GLN A 1 188 ? 24.105 2.269 -13.807 1.00 97.06 188 GLN A CA 1
ATOM 1509 C C . GLN A 1 188 ? 23.218 3.356 -13.182 1.00 97.06 188 GLN A C 1
ATOM 1511 O O . GLN A 1 188 ? 22.971 3.344 -11.972 1.00 97.06 188 GLN A O 1
ATOM 1516 N N . GLN A 1 189 ? 22.704 4.284 -13.992 1.00 94.50 189 GLN A N 1
ATOM 1517 C CA . GLN A 1 189 ? 21.807 5.330 -13.508 1.00 94.50 189 GLN A CA 1
ATOM 1518 C C . GLN A 1 189 ? 20.472 4.745 -13.030 1.00 94.50 189 GLN A C 1
ATOM 1520 O O . GLN A 1 189 ? 20.030 5.043 -11.923 1.00 94.50 189 GLN A O 1
ATOM 1525 N N . ALA A 1 190 ? 19.851 3.865 -13.819 1.00 94.25 190 ALA A N 1
ATOM 1526 C CA . ALA A 1 190 ? 18.593 3.229 -13.441 1.00 94.25 190 ALA A CA 1
ATOM 1527 C C . ALA A 1 190 ? 18.731 2.371 -12.172 1.00 94.25 190 ALA A C 1
ATOM 1529 O O . ALA A 1 190 ? 17.856 2.420 -11.310 1.00 94.25 190 ALA A O 1
ATOM 1530 N N . GLN A 1 191 ? 19.829 1.624 -12.025 1.00 95.12 191 GLN A N 1
ATOM 1531 C CA . GLN A 1 191 ? 20.127 0.846 -10.820 1.00 95.12 191 GLN A CA 1
ATOM 1532 C C . GLN A 1 191 ? 20.298 1.743 -9.594 1.00 95.12 191 GLN A C 1
ATOM 1534 O O . GLN A 1 191 ? 19.792 1.410 -8.524 1.00 95.12 191 GLN A O 1
ATOM 1539 N N . THR A 1 192 ? 20.960 2.892 -9.755 1.00 95.88 192 THR A N 1
ATOM 1540 C CA . THR A 1 192 ? 21.126 3.883 -8.684 1.00 95.88 192 THR A CA 1
ATOM 1541 C C . THR A 1 192 ? 19.771 4.427 -8.226 1.00 95.88 192 THR A C 1
ATOM 1543 O O . THR A 1 192 ? 19.465 4.394 -7.034 1.00 95.88 192 THR A O 1
ATOM 1546 N N . ASP A 1 193 ? 18.924 4.852 -9.165 1.00 92.81 193 ASP A N 1
ATOM 1547 C CA . ASP A 1 193 ? 17.592 5.392 -8.865 1.00 92.81 193 ASP A CA 1
ATOM 1548 C C . ASP A 1 193 ? 16.688 4.341 -8.206 1.00 92.81 193 ASP A C 1
ATOM 1550 O O . ASP A 1 193 ? 16.073 4.594 -7.170 1.00 92.81 193 ASP A O 1
ATOM 1554 N N . ILE A 1 194 ? 16.645 3.127 -8.768 1.00 92.44 194 ILE A N 1
ATOM 1555 C CA . ILE A 1 194 ? 15.882 2.005 -8.207 1.00 92.44 194 ILE A CA 1
ATOM 1556 C C . ILE A 1 194 ? 16.391 1.663 -6.802 1.00 92.44 194 ILE A C 1
ATOM 1558 O O . ILE A 1 194 ? 15.583 1.434 -5.903 1.00 92.44 194 ILE A O 1
ATOM 1562 N N . GLY A 1 195 ? 17.709 1.661 -6.588 1.00 92.88 195 GLY A N 1
ATOM 1563 C CA . GLY A 1 195 ? 18.313 1.441 -5.276 1.00 92.88 195 GLY A CA 1
ATOM 1564 C C . GLY A 1 195 ? 17.883 2.486 -4.244 1.00 92.88 195 GLY A C 1
ATOM 1565 O O . GLY A 1 195 ? 17.572 2.129 -3.108 1.00 92.88 195 GLY A O 1
ATOM 1566 N N . ASN A 1 196 ? 17.792 3.759 -4.637 1.00 94.25 196 ASN A N 1
ATOM 1567 C CA . ASN A 1 196 ? 17.302 4.828 -3.764 1.00 94.25 196 ASN A CA 1
ATOM 1568 C C . ASN A 1 196 ? 15.826 4.626 -3.384 1.00 94.25 196 ASN A C 1
ATOM 1570 O O . ASN A 1 196 ? 15.483 4.724 -2.205 1.00 94.25 196 ASN A O 1
ATOM 1574 N N . PHE A 1 197 ? 14.968 4.258 -4.341 1.00 93.31 197 PHE A N 1
ATOM 1575 C CA . PHE A 1 197 ? 13.562 3.950 -4.059 1.00 93.31 197 PHE A CA 1
ATOM 1576 C C . PHE A 1 197 ? 13.391 2.721 -3.159 1.00 93.31 197 PHE A C 1
ATOM 1578 O O . PHE A 1 197 ? 12.532 2.718 -2.280 1.00 93.31 197 PHE A O 1
ATOM 1585 N N . ILE A 1 198 ? 14.225 1.689 -3.319 1.00 91.56 198 ILE A N 1
ATOM 1586 C CA . ILE A 1 198 ? 14.209 0.514 -2.434 1.00 91.56 198 ILE A CA 1
ATOM 1587 C C . ILE A 1 198 ? 14.558 0.916 -0.994 1.00 91.56 198 ILE A C 1
ATOM 1589 O O . ILE A 1 198 ? 13.825 0.553 -0.078 1.00 91.56 198 ILE A O 1
ATOM 1593 N N . LYS A 1 199 ? 15.596 1.735 -0.785 1.00 93.31 199 LYS A N 1
ATOM 1594 C CA . LYS A 1 199 ? 15.949 2.245 0.556 1.00 93.31 199 LYS A CA 1
ATOM 1595 C C . LYS A 1 199 ? 14.827 3.079 1.180 1.00 93.31 199 LYS A C 1
ATOM 1597 O O . LYS A 1 199 ? 14.546 2.972 2.375 1.00 93.31 199 LYS A O 1
ATOM 1602 N N . GLN A 1 200 ? 14.154 3.900 0.375 1.00 91.81 200 GLN A N 1
ATOM 1603 C CA . GLN A 1 200 ? 12.989 4.658 0.830 1.00 91.81 200 GLN A CA 1
ATOM 1604 C C . GLN A 1 200 ? 11.842 3.719 1.239 1.00 91.81 200 GLN A C 1
ATOM 1606 O O . GLN A 1 200 ? 11.251 3.884 2.305 1.00 91.81 200 GLN A O 1
ATOM 1611 N N . LYS A 1 201 ? 11.574 2.679 0.441 1.00 93.81 201 LYS A N 1
ATOM 1612 C CA . LYS A 1 201 ? 10.581 1.643 0.752 1.00 93.81 201 LYS A CA 1
ATOM 1613 C C . LYS A 1 201 ? 10.891 0.916 2.065 1.00 93.81 201 LYS A C 1
ATOM 1615 O O . LYS A 1 201 ? 9.989 0.720 2.876 1.00 93.81 201 LYS A O 1
ATOM 1620 N N . GLU A 1 202 ? 12.145 0.534 2.290 1.00 91.19 202 GLU A N 1
ATOM 1621 C CA . GLU A 1 202 ? 12.597 -0.105 3.536 1.00 91.19 202 GLU A CA 1
ATOM 1622 C C . GLU A 1 202 ? 12.377 0.798 4.756 1.00 91.19 202 GLU A C 1
ATOM 1624 O O . GLU A 1 202 ? 11.951 0.325 5.813 1.00 91.19 202 GLU A O 1
ATOM 1629 N N . THR A 1 203 ? 12.589 2.106 4.592 1.00 91.19 203 THR A N 1
ATOM 1630 C CA . THR A 1 203 ? 12.342 3.104 5.641 1.00 91.19 203 THR A CA 1
ATOM 1631 C C . THR A 1 203 ? 10.862 3.127 6.033 1.00 91.19 203 THR A C 1
ATOM 1633 O O . THR A 1 203 ? 10.538 2.994 7.214 1.00 91.19 203 THR A O 1
ATOM 1636 N N . TYR A 1 204 ? 9.952 3.192 5.055 1.00 92.44 204 TYR A N 1
ATOM 1637 C CA . TYR A 1 204 ? 8.508 3.150 5.320 1.00 92.44 204 TYR A CA 1
ATOM 1638 C C . TYR A 1 204 ? 8.050 1.822 5.928 1.00 92.44 204 TYR A C 1
ATOM 1640 O O . TYR A 1 204 ? 7.201 1.819 6.817 1.00 92.44 204 TYR A O 1
ATOM 1648 N N . LEU A 1 205 ? 8.610 0.688 5.495 1.00 90.69 205 LEU A N 1
ATOM 1649 C CA . LEU A 1 205 ? 8.302 -0.617 6.094 1.00 90.69 205 LEU A CA 1
ATOM 1650 C C . LEU A 1 205 ? 8.744 -0.695 7.561 1.00 90.69 205 LEU A C 1
ATOM 1652 O O . LEU A 1 205 ? 8.008 -1.230 8.391 1.00 90.69 205 LEU A O 1
ATOM 1656 N N . THR A 1 206 ? 9.910 -0.133 7.883 1.00 90.94 206 THR A N 1
ATOM 1657 C CA . THR A 1 206 ? 10.424 -0.067 9.258 1.00 90.94 206 THR A CA 1
ATOM 1658 C C . THR A 1 206 ? 9.516 0.791 10.138 1.00 90.94 206 THR A C 1
ATOM 1660 O O . THR A 1 206 ? 9.113 0.351 11.216 1.00 90.94 206 THR A O 1
ATOM 1663 N N . GLU A 1 207 ? 9.118 1.973 9.661 1.00 92.12 207 GLU A N 1
ATOM 1664 C CA . GLU A 1 207 ? 8.188 2.850 10.381 1.00 92.12 207 GLU A CA 1
ATOM 1665 C C . GLU A 1 207 ? 6.823 2.180 10.600 1.00 92.12 207 GLU A C 1
ATOM 1667 O O . GLU A 1 207 ? 6.253 2.228 11.691 1.00 92.12 207 GLU A O 1
ATOM 1672 N N . LEU A 1 208 ? 6.320 1.482 9.582 1.00 92.00 208 LEU A N 1
ATOM 1673 C CA . LEU A 1 208 ? 5.058 0.755 9.655 1.00 92.00 208 LEU A CA 1
ATOM 1674 C C . LEU A 1 208 ? 5.124 -0.386 10.683 1.00 92.00 208 LEU A C 1
ATOM 1676 O O . LEU A 1 208 ? 4.154 -0.613 11.409 1.00 92.00 208 LEU A O 1
ATOM 1680 N N . SER A 1 209 ? 6.263 -1.079 10.786 1.00 89.31 209 SER A N 1
ATOM 1681 C CA . SER A 1 209 ? 6.491 -2.097 11.817 1.00 89.31 209 SER A CA 1
ATOM 1682 C C . SER A 1 209 ? 6.487 -1.497 13.225 1.00 89.31 209 SER A C 1
ATOM 1684 O O . SER A 1 209 ? 5.799 -2.027 14.096 1.00 89.31 209 SER A O 1
ATOM 1686 N N . LEU A 1 210 ? 7.192 -0.378 13.435 1.00 89.25 210 LEU A N 1
ATOM 1687 C CA . LEU A 1 210 ? 7.248 0.326 14.724 1.00 89.25 210 LEU A CA 1
ATOM 1688 C C . LEU A 1 210 ? 5.851 0.764 15.192 1.00 89.25 210 LEU A C 1
ATOM 1690 O O . LEU A 1 210 ? 5.433 0.479 16.315 1.00 89.25 210 LEU A O 1
ATOM 1694 N N . ARG A 1 211 ? 5.062 1.362 14.295 1.00 87.25 211 ARG A N 1
ATOM 1695 C CA . ARG A 1 211 ? 3.702 1.824 14.621 1.00 87.25 211 ARG A CA 1
ATOM 1696 C C . ARG A 1 211 ? 2.736 0.682 14.928 1.00 87.25 211 ARG A C 1
ATOM 1698 O O . ARG A 1 211 ? 1.844 0.825 15.771 1.00 87.25 211 ARG A O 1
ATOM 1705 N N . LYS A 1 212 ? 2.899 -0.469 14.269 1.00 85.62 212 LYS A N 1
ATOM 1706 C CA . LYS A 1 212 ? 2.109 -1.670 14.574 1.00 85.62 212 LYS A CA 1
ATOM 1707 C C . LYS A 1 212 ? 2.441 -2.235 15.956 1.00 85.62 212 LYS A C 1
ATOM 1709 O O . LYS A 1 212 ? 1.510 -2.618 16.666 1.00 85.62 212 LYS A O 1
ATOM 1714 N N . SER A 1 213 ? 3.713 -2.239 16.364 1.00 84.81 213 SER A N 1
ATOM 1715 C CA . SER A 1 213 ? 4.096 -2.676 17.715 1.00 84.81 213 SER A CA 1
ATOM 1716 C C . SER A 1 213 ? 3.542 -1.765 18.819 1.00 84.81 213 SER A C 1
ATOM 1718 O O . SER A 1 213 ? 3.080 -2.268 19.845 1.00 84.81 213 SER A O 1
ATOM 1720 N N . ASP A 1 214 ? 3.478 -0.451 18.596 1.00 78.69 214 ASP A N 1
ATOM 1721 C CA . ASP A 1 214 ? 2.925 0.498 19.579 1.00 78.69 214 ASP A CA 1
ATOM 1722 C C . ASP A 1 214 ? 1.419 0.292 19.805 1.00 78.69 214 ASP A C 1
ATOM 1724 O O . ASP A 1 214 ? 0.906 0.402 20.926 1.00 78.69 214 ASP A O 1
ATOM 1728 N N . THR A 1 215 ? 0.709 -0.083 18.737 1.00 75.00 215 THR A N 1
ATOM 1729 C CA . THR A 1 215 ? -0.729 -0.378 18.794 1.00 75.00 215 THR A CA 1
ATOM 1730 C C . THR A 1 215 ? -0.998 -1.650 19.604 1.00 75.00 215 THR A C 1
ATOM 1732 O O . THR A 1 215 ? -1.902 -1.663 20.435 1.00 75.00 215 THR A O 1
ATOM 1735 N N . GLN A 1 216 ? -0.175 -2.692 19.439 1.00 66.44 216 GLN A N 1
ATOM 1736 C CA . GLN A 1 216 ? -0.306 -3.937 20.210 1.00 66.44 216 GLN A CA 1
ATOM 1737 C C . GLN A 1 216 ? 0.071 -3.776 21.689 1.00 66.44 216 GLN A C 1
ATOM 1739 O O . GLN A 1 216 ? -0.541 -4.400 22.554 1.00 66.44 216 GLN A O 1
ATOM 1744 N N . THR A 1 217 ? 1.049 -2.925 22.005 1.00 57.75 217 THR A N 1
ATOM 1745 C CA . THR A 1 217 ? 1.523 -2.736 23.389 1.00 57.75 217 THR A CA 1
ATOM 1746 C C . THR A 1 217 ? 0.508 -1.961 24.242 1.00 57.75 217 THR A C 1
ATOM 1748 O O . THR A 1 217 ? 0.381 -2.194 25.446 1.00 57.75 217 THR A O 1
ATOM 1751 N N . SER A 1 218 ? -0.287 -1.093 23.612 1.00 56.00 218 SER A N 1
ATOM 1752 C CA . SER A 1 218 ? -1.299 -0.266 24.283 1.00 56.00 218 SER A CA 1
ATOM 1753 C C . SER A 1 218 ? -2.538 -1.054 24.736 1.00 56.00 218 SER A C 1
ATOM 1755 O O . SER A 1 218 ? -3.196 -0.664 25.699 1.00 56.00 218 SER A O 1
ATOM 1757 N N . GLU A 1 219 ? -2.839 -2.196 24.110 1.00 53.19 219 GLU A N 1
ATOM 1758 C CA . GLU A 1 219 ? -3.964 -3.058 24.510 1.00 53.19 219 GLU A CA 1
ATOM 1759 C C . GLU A 1 219 ? -3.644 -3.958 25.716 1.00 5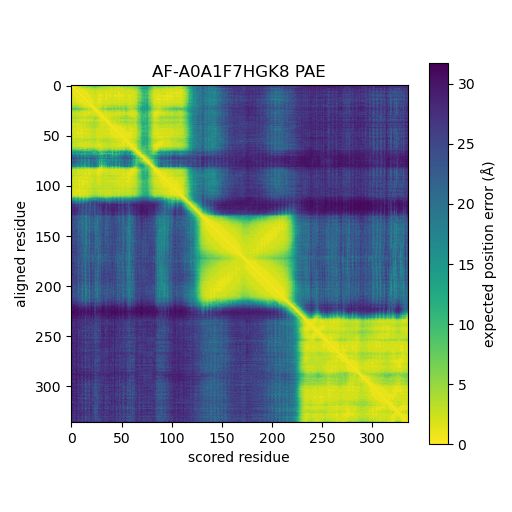3.19 219 GLU A C 1
ATOM 1761 O O . GLU A 1 219 ? -4.553 -4.486 26.354 1.00 53.19 219 GLU A O 1
ATOM 1766 N N . SER A 1 220 ? -2.366 -4.103 26.084 1.00 48.97 220 SER A N 1
ATOM 1767 C CA . SER A 1 220 ? -1.943 -4.984 27.181 1.00 48.97 220 SER A CA 1
ATOM 1768 C C . SER A 1 220 ? -1.950 -4.327 28.571 1.00 48.97 220 SER A C 1
ATOM 1770 O O . SER A 1 220 ? -1.770 -5.037 29.561 1.00 48.97 220 SER A O 1
ATOM 1772 N N . SER A 1 221 ? -2.141 -3.007 28.680 1.00 42.31 221 SER A N 1
ATOM 1773 C CA . SER A 1 221 ? -1.849 -2.266 29.925 1.00 42.31 221 SER A CA 1
ATOM 1774 C C . SER A 1 221 ? -3.072 -1.741 30.690 1.00 42.31 221 SER A C 1
ATOM 1776 O O . SER A 1 221 ? -2.911 -1.053 31.695 1.00 42.31 221 SER A O 1
ATOM 1778 N N . GLN A 1 222 ? -4.298 -2.085 30.288 1.00 41.31 222 GLN A N 1
ATOM 1779 C CA . GLN A 1 222 ? -5.506 -1.782 31.069 1.00 41.31 222 GLN A CA 1
ATOM 1780 C C . GLN A 1 222 ? -6.410 -3.005 31.229 1.00 41.31 222 GLN A C 1
ATOM 1782 O O . GLN A 1 222 ? -7.501 -3.050 30.677 1.00 41.31 222 GLN A O 1
ATOM 1787 N N . VAL A 1 223 ? -5.987 -3.972 32.047 1.00 37.25 223 VAL A N 1
ATOM 1788 C CA . VAL A 1 223 ? -6.920 -4.786 32.844 1.00 37.25 223 VAL A CA 1
ATOM 1789 C C . VAL A 1 223 ? -6.273 -5.066 34.199 1.00 37.25 223 VAL A C 1
ATOM 1791 O O . VAL A 1 223 ? -5.451 -5.968 34.346 1.00 37.25 223 VAL A O 1
ATOM 1794 N N . HIS A 1 224 ? -6.654 -4.279 35.205 1.00 43.66 224 HIS A N 1
ATOM 1795 C CA . HIS A 1 224 ? -6.679 -4.780 36.573 1.00 43.66 224 HIS A CA 1
ATOM 1796 C C . HIS A 1 224 ? -7.872 -5.735 36.714 1.00 43.66 224 HIS A C 1
ATOM 1798 O O . HIS A 1 224 ? -8.952 -5.465 36.192 1.00 43.66 224 HIS A O 1
ATOM 1804 N N . SER A 1 225 ? -7.647 -6.792 37.494 1.00 40.16 225 SER A N 1
ATOM 1805 C CA . SER A 1 225 ? -8.520 -7.908 37.890 1.00 40.16 225 SER A CA 1
ATOM 1806 C C . SER A 1 225 ? -8.626 -9.097 36.920 1.00 40.16 225 SER A C 1
ATOM 1808 O O . SER A 1 225 ? -9.268 -9.053 35.876 1.00 40.16 225 SER A O 1
ATOM 1810 N N . ASP A 1 226 ? -7.955 -10.171 37.353 1.00 45.72 226 ASP A N 1
ATOM 1811 C CA . ASP A 1 226 ? -8.160 -11.584 37.019 1.00 45.72 226 ASP A CA 1
ATOM 1812 C C . ASP A 1 226 ? -9.648 -11.905 36.775 1.00 45.72 226 ASP A C 1
ATOM 1814 O O . ASP A 1 226 ? -10.508 -11.509 37.568 1.00 45.72 226 ASP A O 1
ATOM 1818 N N . PRO A 1 227 ? -9.950 -12.666 35.713 1.00 43.22 227 PRO A N 1
ATOM 1819 C CA . PRO A 1 227 ? -9.999 -14.106 35.931 1.00 43.22 227 PRO A CA 1
ATOM 1820 C C . PRO A 1 227 ? -9.275 -14.886 34.831 1.00 43.22 227 PRO A C 1
ATOM 1822 O O . PRO A 1 227 ? -9.565 -14.719 33.648 1.00 43.22 227 PRO A O 1
ATOM 1825 N N . GLN A 1 228 ? -8.355 -15.764 35.241 1.00 49.19 228 GLN A N 1
ATOM 1826 C CA . GLN A 1 228 ? -7.929 -16.992 34.559 1.00 49.19 228 GLN A CA 1
ATOM 1827 C C . GLN A 1 228 ? -8.189 -16.989 33.049 1.00 49.19 228 GLN A C 1
ATOM 1829 O O . GLN A 1 228 ? -9.196 -17.499 32.556 1.00 49.19 228 GLN A O 1
ATOM 1834 N N . LYS A 1 229 ? -7.223 -16.425 32.322 1.00 49.06 229 LYS A N 1
ATOM 1835 C CA . LYS A 1 229 ? -7.125 -16.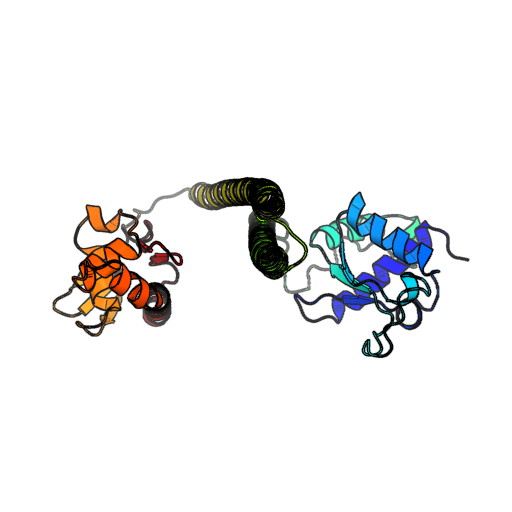444 30.863 1.00 49.06 229 LYS A CA 1
ATOM 1836 C C . LYS A 1 229 ? -7.095 -17.903 30.388 1.00 49.06 229 LYS A C 1
ATOM 1838 O O . LYS A 1 229 ? -6.032 -18.512 30.274 1.00 49.06 229 LYS A O 1
ATOM 1843 N N . GLN A 1 230 ? -8.271 -18.488 30.168 1.00 55.34 230 GLN A N 1
ATOM 1844 C CA . GLN A 1 230 ? -8.412 -19.766 29.486 1.00 55.34 230 GLN A CA 1
ATOM 1845 C C . GLN A 1 230 ? -7.824 -19.566 28.092 1.00 55.34 230 GLN A C 1
ATOM 1847 O O . GLN A 1 230 ? -8.354 -18.796 27.294 1.00 55.34 230 GLN A O 1
ATOM 1852 N N . LYS A 1 231 ? -6.667 -20.184 27.832 1.00 61.69 231 LYS A N 1
ATOM 1853 C CA . LYS A 1 231 ? -6.078 -20.207 26.493 1.00 61.69 231 LYS A CA 1
ATOM 1854 C C . LYS A 1 231 ? -7.135 -20.737 25.531 1.00 61.69 231 LYS A C 1
ATOM 1856 O O . LYS A 1 231 ? -7.716 -21.793 25.785 1.00 61.69 231 LYS A O 1
ATOM 1861 N N . ALA A 1 232 ? -7.401 -19.985 24.469 1.00 73.12 232 ALA A N 1
ATOM 1862 C CA . ALA A 1 232 ? -8.318 -20.401 23.425 1.00 73.12 232 ALA A CA 1
ATOM 1863 C C . ALA A 1 232 ? -7.767 -21.683 22.789 1.00 73.12 232 ALA A C 1
ATOM 1865 O O . ALA A 1 232 ? -6.799 -21.654 22.033 1.00 73.12 232 ALA A O 1
ATOM 1866 N N . ASN A 1 233 ? -8.348 -22.830 23.142 1.00 83.25 233 ASN A N 1
ATOM 1867 C CA . ASN A 1 233 ? -7.935 -24.111 22.587 1.00 83.25 233 ASN A CA 1
ATOM 1868 C C . ASN A 1 233 ? -8.391 -24.187 21.128 1.00 83.25 233 ASN A C 1
ATOM 1870 O O . ASN A 1 233 ? -9.581 -24.352 20.851 1.00 83.25 233 ASN A O 1
ATOM 1874 N N . THR A 1 234 ? -7.431 -24.092 20.209 1.00 92.12 234 THR A N 1
ATOM 1875 C CA . THR A 1 234 ? -7.637 -24.347 18.781 1.00 92.12 234 THR A CA 1
ATOM 1876 C C . THR A 1 234 ? -7.132 -25.738 18.432 1.00 92.12 234 THR A C 1
ATOM 1878 O O . THR A 1 234 ? -5.983 -26.095 18.713 1.00 92.12 234 THR A O 1
ATOM 1881 N N . SER A 1 235 ? -7.984 -26.543 17.803 1.00 94.25 235 SER A N 1
ATOM 1882 C CA . SER A 1 235 ? -7.615 -27.878 17.334 1.00 94.25 235 SER A CA 1
ATOM 1883 C C . SER A 1 235 ? -8.245 -28.188 15.982 1.00 94.25 235 SER A C 1
ATOM 1885 O O . SER A 1 235 ? -9.333 -27.712 15.660 1.00 94.25 235 SER A O 1
ATOM 1887 N N . TYR A 1 236 ? -7.550 -28.988 15.178 1.00 96.38 236 TYR A N 1
ATOM 1888 C CA . TYR A 1 236 ? -8.031 -29.431 13.877 1.00 96.38 236 TYR A CA 1
ATOM 1889 C C . TYR A 1 236 ? -7.956 -30.954 13.789 1.00 96.38 236 TYR A C 1
ATOM 1891 O O . TYR A 1 236 ? -6.901 -31.538 14.019 1.00 96.38 236 TYR A O 1
ATOM 1899 N N . ASP A 1 237 ? -9.085 -31.588 13.470 1.00 95.94 237 ASP A N 1
ATOM 1900 C CA . ASP A 1 237 ? -9.187 -33.024 13.209 1.00 95.94 237 ASP A CA 1
ATOM 1901 C C . ASP A 1 237 ? -9.105 -33.251 11.686 1.00 95.94 237 ASP A C 1
ATOM 1903 O O . ASP A 1 237 ? -10.111 -33.038 10.991 1.00 95.94 237 ASP A O 1
ATOM 1907 N N . PRO A 1 238 ? -7.949 -33.680 11.139 1.00 94.12 238 PRO A N 1
ATOM 1908 C CA . PRO A 1 238 ? -7.777 -33.882 9.700 1.00 94.12 238 PRO A CA 1
ATOM 1909 C C . PRO A 1 238 ? -8.621 -35.047 9.172 1.00 94.12 238 PRO A C 1
ATOM 1911 O O . PRO A 1 238 ? -9.111 -35.001 8.041 1.00 94.12 238 PRO A O 1
ATOM 1914 N N . GLN A 1 239 ? -8.897 -36.062 10.000 1.00 93.88 239 GLN A N 1
ATOM 1915 C CA . GLN A 1 239 ? -9.720 -37.198 9.590 1.00 93.88 239 GLN A CA 1
ATOM 1916 C C . GLN A 1 239 ? -11.174 -36.794 9.388 1.00 93.88 239 GLN A C 1
ATOM 1918 O O . GLN A 1 239 ? -11.829 -37.314 8.485 1.00 93.88 239 GLN A O 1
ATOM 1923 N N . LYS A 1 240 ? -11.705 -35.875 10.198 1.00 94.81 240 LYS A N 1
ATOM 1924 C CA . LYS A 1 240 ? -13.080 -35.367 10.040 1.00 94.81 240 LYS A CA 1
ATOM 1925 C C . LYS A 1 240 ? -13.154 -34.093 9.200 1.00 94.81 240 LYS A C 1
ATOM 1927 O O . LYS A 1 240 ? -14.238 -33.774 8.702 1.00 94.81 240 LYS A O 1
ATOM 1932 N N . GLY A 1 241 ? -12.024 -33.412 9.012 1.00 95.19 241 GLY A N 1
ATOM 1933 C CA . GLY A 1 241 ? -11.936 -32.081 8.424 1.00 95.19 241 GLY A CA 1
ATOM 1934 C C . GLY A 1 241 ? -12.644 -31.042 9.289 1.00 95.19 241 GLY A C 1
ATOM 1935 O O . GLY A 1 241 ? -13.381 -30.221 8.752 1.00 95.19 241 GLY A O 1
ATOM 1936 N N . VAL A 1 242 ? -12.530 -31.131 10.618 1.00 97.25 242 VAL A N 1
ATOM 1937 C CA . VAL A 1 242 ? -13.256 -30.257 11.556 1.00 97.25 242 VAL A CA 1
ATOM 1938 C C . VAL A 1 242 ? -12.268 -29.400 12.332 1.00 97.25 242 VAL A C 1
ATOM 1940 O O . VAL A 1 242 ? -11.395 -29.928 13.012 1.00 97.25 242 VAL A O 1
ATOM 1943 N N . LEU A 1 243 ? -12.435 -28.083 12.238 1.00 96.69 243 LEU A N 1
ATOM 1944 C CA . LEU A 1 243 ? -11.746 -27.096 13.063 1.00 96.69 243 LEU A CA 1
ATOM 1945 C C . LEU A 1 243 ? -12.630 -26.765 14.264 1.00 96.69 243 LEU A C 1
ATOM 1947 O O . LEU A 1 243 ? -13.802 -26.435 14.075 1.00 96.69 243 LEU A O 1
ATOM 1951 N N . ASP A 1 244 ? -12.068 -26.862 15.463 1.00 96.19 244 ASP A N 1
ATOM 1952 C CA . ASP A 1 244 ? -12.696 -26.486 16.727 1.00 96.19 244 ASP A CA 1
ATOM 1953 C C . ASP A 1 244 ? -11.912 -25.323 17.343 1.00 96.19 244 ASP A C 1
ATOM 1955 O O . ASP A 1 244 ? -10.709 -25.450 17.590 1.00 96.19 244 ASP A O 1
ATOM 1959 N N . ILE A 1 245 ? -12.587 -24.191 17.538 1.00 94.50 245 ILE A N 1
ATOM 1960 C CA . ILE A 1 245 ? -12.045 -23.018 18.226 1.00 94.50 245 ILE A CA 1
ATOM 1961 C C . ILE A 1 245 ? -13.039 -22.624 19.309 1.00 94.50 245 ILE A C 1
ATOM 1963 O O . ILE A 1 245 ? -14.186 -22.286 19.008 1.00 94.50 245 ILE A O 1
ATOM 1967 N N . GLU A 1 246 ? -12.597 -22.683 20.567 1.00 90.38 246 GLU A N 1
ATOM 1968 C CA . GLU A 1 246 ? -13.414 -22.318 21.735 1.00 90.38 246 GLU A CA 1
ATOM 1969 C C . GLU A 1 246 ? -14.759 -23.078 21.789 1.00 90.38 246 GLU A C 1
ATOM 1971 O O . GLU A 1 246 ? -15.800 -22.534 22.157 1.00 90.38 246 GLU A O 1
ATOM 1976 N N . GLY A 1 247 ? -14.761 -24.349 21.372 1.00 92.00 247 GLY A N 1
ATOM 1977 C CA . GLY A 1 247 ? -15.948 -25.208 21.346 1.00 92.00 247 GLY A CA 1
ATOM 1978 C C . GLY A 1 247 ? -16.848 -25.007 20.123 1.00 92.00 247 GLY A C 1
ATOM 1979 O O . GLY A 1 247 ? -17.816 -25.756 19.943 1.00 92.00 247 GLY A O 1
ATOM 1980 N N . LYS A 1 248 ? -16.554 -24.028 19.256 1.00 94.81 248 LYS A N 1
ATOM 1981 C CA . LYS A 1 248 ? -17.279 -23.827 18.001 1.00 94.81 248 LYS A CA 1
ATOM 1982 C C . LYS A 1 248 ? -16.612 -24.610 16.876 1.00 94.81 248 LYS A C 1
ATOM 1984 O O . LYS A 1 248 ? -15.426 -24.451 16.600 1.00 94.81 248 LYS A O 1
ATOM 1989 N N . LYS A 1 249 ? -17.412 -25.410 16.168 1.00 96.56 249 LYS A N 1
ATOM 1990 C CA . LYS A 1 249 ? -16.929 -26.339 15.139 1.00 96.56 249 LYS A CA 1
ATOM 1991 C C . LYS A 1 249 ? -17.322 -25.904 13.736 1.00 96.56 249 LYS A C 1
ATOM 1993 O O . LYS A 1 249 ? -18.477 -25.570 13.480 1.00 96.56 249 LYS A O 1
ATOM 1998 N N . VAL A 1 250 ? -16.384 -26.006 12.799 1.00 96.75 250 VAL A N 1
ATOM 1999 C CA . VAL A 1 250 ? -16.633 -25.804 11.367 1.00 96.75 250 VAL A CA 1
ATOM 2000 C C . VAL A 1 250 ? -15.987 -26.920 10.546 1.00 96.75 250 VAL A C 1
ATOM 2002 O O . VAL A 1 250 ? -14.886 -27.376 10.846 1.00 96.75 250 VAL A O 1
ATOM 2005 N N . LYS A 1 251 ? -16.694 -27.391 9.511 1.00 97.19 251 LYS A N 1
ATOM 2006 C CA . LYS A 1 251 ? -16.273 -28.518 8.671 1.00 97.19 251 LYS A CA 1
ATOM 2007 C C . LYS A 1 251 ? -15.752 -28.049 7.312 1.00 97.19 251 LYS A C 1
ATOM 2009 O O . LYS A 1 251 ? -16.404 -27.256 6.634 1.00 97.19 251 LYS A O 1
ATOM 2014 N N . PHE A 1 252 ? -14.625 -28.609 6.893 1.00 95.62 252 PHE A N 1
ATOM 2015 C CA . PHE A 1 252 ? -13.970 -28.398 5.608 1.00 95.62 252 PHE A CA 1
ATOM 2016 C C . PHE A 1 252 ? -14.033 -29.659 4.739 1.00 95.62 252 PHE A C 1
ATOM 2018 O O . PHE A 1 252 ? -14.173 -30.785 5.223 1.00 95.62 252 PHE A O 1
ATOM 2025 N N . LYS A 1 253 ? -13.910 -29.481 3.420 1.00 95.00 253 LYS A N 1
ATOM 2026 C CA . LYS A 1 253 ? -13.722 -30.599 2.489 1.00 95.00 253 LYS A CA 1
ATOM 2027 C C . LYS A 1 253 ? -12.287 -31.114 2.646 1.00 95.00 253 LYS A C 1
ATOM 2029 O O . LYS A 1 253 ? -11.363 -30.350 2.387 1.00 95.00 253 LYS A O 1
ATOM 2034 N N . LYS A 1 254 ? -12.115 -32.381 3.042 1.00 90.56 254 LYS A N 1
ATOM 2035 C CA . LYS A 1 254 ? -10.817 -32.980 3.425 1.00 90.56 254 LYS A CA 1
ATOM 2036 C C . LYS A 1 254 ? -9.708 -32.767 2.388 1.00 90.56 254 LYS A C 1
ATOM 2038 O O . LYS A 1 254 ? -8.647 -32.271 2.721 1.00 90.56 254 LYS A O 1
ATOM 2043 N N . GLU A 1 255 ? -10.014 -33.002 1.114 1.00 92.19 255 GLU A N 1
ATOM 2044 C CA . GLU A 1 255 ? -9.045 -32.844 0.016 1.00 92.19 255 GLU A CA 1
ATOM 2045 C C . GLU A 1 255 ? -8.892 -31.406 -0.495 1.00 92.19 255 GLU A C 1
ATOM 2047 O O . GLU A 1 255 ? -8.240 -31.160 -1.508 1.00 92.19 255 GLU A O 1
ATOM 2052 N N . SER A 1 256 ? -9.534 -30.428 0.147 1.00 94.94 256 SER A N 1
ATOM 2053 C CA . SER A 1 256 ? -9.357 -29.036 -0.257 1.00 94.94 256 SER A CA 1
ATOM 2054 C C . SER A 1 256 ? -8.012 -28.501 0.220 1.00 94.94 256 SER A C 1
ATOM 2056 O O . SER A 1 256 ? -7.565 -28.800 1.325 1.00 94.94 256 SER A O 1
ATOM 2058 N N . PHE A 1 257 ? -7.415 -27.615 -0.574 1.00 94.62 257 PHE A N 1
ATOM 2059 C CA . PHE A 1 257 ? -6.180 -26.924 -0.201 1.00 94.62 257 PHE A CA 1
ATOM 2060 C C . PHE A 1 257 ? -6.296 -26.220 1.165 1.00 94.62 257 PHE A C 1
ATOM 2062 O O . PHE A 1 257 ? -5.367 -26.252 1.959 1.00 94.62 257 PHE A O 1
ATOM 2069 N N . ARG A 1 258 ? -7.470 -25.656 1.493 1.00 95.62 258 ARG A N 1
ATOM 2070 C CA . ARG A 1 258 ? -7.736 -25.012 2.796 1.00 95.62 258 ARG A CA 1
ATOM 2071 C C . ARG A 1 258 ? -7.662 -25.991 3.972 1.00 95.62 258 ARG A C 1
ATOM 2073 O O . ARG A 1 258 ? -7.161 -25.625 5.027 1.00 95.62 258 ARG A O 1
ATOM 2080 N N . ALA A 1 259 ? -8.160 -27.215 3.791 1.00 95.94 259 ALA A N 1
ATOM 2081 C CA . ALA A 1 259 ? -8.104 -28.260 4.812 1.00 95.94 259 ALA A CA 1
ATOM 2082 C C . ALA A 1 259 ? -6.663 -28.726 5.054 1.00 95.94 259 ALA A C 1
ATOM 2084 O O . ALA A 1 259 ? -6.241 -28.810 6.203 1.00 95.94 259 ALA A O 1
ATOM 2085 N N . LYS A 1 260 ? -5.897 -28.942 3.977 1.00 96.75 260 LYS A N 1
ATOM 2086 C CA . LYS A 1 260 ? -4.469 -29.289 4.057 1.00 96.75 260 LYS A CA 1
ATOM 2087 C C . LYS A 1 260 ? -3.627 -28.158 4.657 1.00 96.75 260 LYS A C 1
ATOM 2089 O O . LYS A 1 260 ? -2.698 -28.416 5.412 1.00 96.75 260 LYS A O 1
ATOM 2094 N N . LEU A 1 261 ? -3.985 -26.904 4.377 1.00 96.56 261 LEU A N 1
ATOM 2095 C CA . LEU A 1 261 ? -3.354 -25.735 4.989 1.00 96.56 261 LEU A CA 1
ATOM 2096 C C . LEU A 1 261 ? -3.578 -25.701 6.505 1.00 96.56 261 LEU A C 1
ATOM 2098 O O . LEU A 1 261 ? -2.625 -25.514 7.251 1.00 96.56 261 LEU A O 1
ATOM 2102 N N . LEU A 1 262 ? -4.809 -25.925 6.977 1.00 96.62 262 LEU A N 1
ATOM 2103 C CA . LEU A 1 262 ? -5.084 -26.022 8.416 1.00 96.62 262 LEU A CA 1
ATOM 2104 C C . LEU A 1 262 ? -4.339 -27.186 9.069 1.00 96.62 262 LEU A C 1
ATOM 2106 O O . LEU A 1 262 ? -3.804 -27.024 10.163 1.00 96.62 262 LEU A O 1
ATOM 2110 N N . GLU A 1 263 ? -4.290 -28.335 8.396 1.00 96.44 263 GLU A N 1
ATOM 2111 C CA . GLU A 1 263 ? -3.541 -29.500 8.864 1.00 96.44 263 GLU A CA 1
ATOM 2112 C C . GLU A 1 263 ? -2.062 -29.170 9.059 1.00 96.44 263 GLU A C 1
ATOM 2114 O O . GLU A 1 263 ? -1.522 -29.456 10.122 1.00 96.44 263 GLU A O 1
ATOM 2119 N N . LEU A 1 264 ? -1.437 -28.507 8.082 1.00 96.81 264 LEU A N 1
ATOM 2120 C CA . LEU A 1 264 ? -0.044 -28.075 8.157 1.00 96.81 264 LEU A CA 1
ATOM 2121 C C . LEU A 1 264 ? 0.192 -27.103 9.320 1.00 96.81 264 LEU A C 1
ATOM 2123 O O . LEU A 1 264 ? 1.100 -27.305 10.122 1.00 96.81 264 LEU A O 1
ATOM 2127 N N . LEU A 1 265 ? -0.643 -26.067 9.431 1.00 96.44 265 LEU A N 1
ATOM 2128 C CA . LEU A 1 265 ? -0.468 -25.000 10.418 1.00 96.44 265 LEU A CA 1
ATOM 2129 C C . LEU A 1 265 ? -0.733 -25.457 11.861 1.00 96.44 265 LEU A C 1
ATOM 2131 O O . LEU A 1 265 ? -0.132 -24.926 12.790 1.00 96.44 265 LEU A O 1
ATOM 2135 N N . LEU A 1 266 ? -1.623 -26.432 12.070 1.00 95.50 266 LEU A N 1
ATOM 2136 C CA . LEU A 1 266 ? -2.037 -26.887 13.405 1.00 95.50 266 LEU A CA 1
ATOM 2137 C C . LEU A 1 266 ? -1.464 -28.259 13.802 1.00 95.50 266 LEU A C 1
ATOM 2139 O O . LEU A 1 266 ? -1.802 -28.746 14.887 1.00 95.50 266 LEU A O 1
ATOM 2143 N N . LYS A 1 267 ? -0.588 -28.842 12.967 1.00 93.88 267 LYS A N 1
ATOM 2144 C CA . LYS A 1 267 ? -0.013 -30.192 13.115 1.00 93.88 267 LYS A CA 1
ATOM 2145 C C . LYS A 1 267 ? 0.647 -30.438 14.471 1.00 93.88 267 LYS A C 1
ATOM 2147 O O . LYS A 1 267 ? 0.376 -31.446 15.115 1.00 93.88 267 LYS A O 1
ATOM 2152 N N . ASP A 1 268 ? 1.520 -29.527 14.884 1.00 93.56 268 ASP A N 1
ATOM 2153 C CA . ASP A 1 268 ? 2.297 -29.605 16.120 1.00 93.56 268 ASP A CA 1
ATOM 2154 C C . ASP A 1 268 ? 2.624 -28.200 16.652 1.00 93.56 268 ASP A C 1
ATOM 2156 O O . ASP A 1 268 ? 2.451 -27.195 15.958 1.00 93.56 268 ASP A O 1
ATOM 2160 N N . ASP A 1 269 ? 3.102 -28.120 17.896 1.00 91.19 269 ASP A N 1
ATOM 2161 C CA . ASP A 1 269 ? 3.401 -26.849 18.571 1.00 91.19 269 ASP A CA 1
ATOM 2162 C C . ASP A 1 269 ? 4.453 -25.998 17.850 1.00 91.19 269 ASP A C 1
ATOM 2164 O O . ASP A 1 269 ? 4.442 -24.769 17.967 1.00 91.19 269 ASP A O 1
ATOM 2168 N N . LYS A 1 270 ? 5.362 -26.629 17.099 1.00 93.50 270 LYS A N 1
ATOM 2169 C CA . LYS A 1 270 ? 6.384 -25.924 16.322 1.00 93.50 270 LYS A CA 1
ATOM 2170 C C . LYS A 1 270 ? 5.760 -25.294 15.080 1.00 93.50 270 LYS A C 1
ATOM 2172 O O . LYS A 1 270 ? 6.000 -24.123 14.808 1.00 93.50 270 LYS A O 1
ATOM 2177 N N . SER A 1 271 ? 4.925 -26.048 14.372 1.00 94.25 271 SER A N 1
ATOM 2178 C CA . SER A 1 271 ? 4.207 -25.620 13.170 1.00 94.25 271 SER A CA 1
ATOM 2179 C C . SER A 1 271 ? 3.235 -24.480 13.465 1.00 94.25 271 SER A C 1
ATOM 2181 O O . SER A 1 271 ? 3.156 -23.534 12.685 1.00 94.25 271 SER A O 1
ATOM 2183 N N . ARG A 1 272 ? 2.583 -24.527 14.633 1.00 93.94 272 ARG A N 1
ATOM 2184 C CA . ARG A 1 272 ? 1.660 -23.499 15.137 1.00 93.94 272 ARG A CA 1
ATOM 2185 C C . ARG A 1 272 ? 2.296 -22.127 15.320 1.00 93.94 272 ARG A C 1
ATOM 2187 O O . ARG A 1 272 ? 1.644 -21.116 15.088 1.00 93.94 272 ARG A O 1
ATOM 2194 N N . LYS A 1 273 ? 3.555 -22.098 15.760 1.00 93.88 273 LYS A N 1
ATOM 2195 C CA . LYS A 1 273 ? 4.316 -20.868 16.037 1.00 93.88 273 LYS A CA 1
ATOM 2196 C C . LYS A 1 273 ? 5.196 -20.435 14.865 1.00 93.88 273 LYS A C 1
ATOM 2198 O O . LYS A 1 273 ? 5.836 -19.391 14.948 1.00 93.88 273 LYS A O 1
ATOM 2203 N N . LYS A 1 274 ? 5.287 -21.253 13.816 1.00 96.06 274 LYS A N 1
ATOM 2204 C CA . LYS A 1 274 ? 6.117 -20.984 12.645 1.00 96.06 274 LYS A CA 1
ATOM 2205 C C . LYS A 1 274 ? 5.370 -20.057 11.684 1.00 96.06 274 LYS A C 1
ATOM 2207 O O . LYS A 1 274 ? 4.211 -20.303 11.353 1.00 96.06 274 LYS A O 1
ATOM 2212 N N . GLU A 1 275 ? 6.068 -19.043 11.185 1.00 97.25 275 GLU A N 1
ATOM 2213 C CA . GLU A 1 275 ? 5.669 -18.337 9.971 1.00 97.25 275 GLU A CA 1
ATOM 2214 C C . GLU A 1 275 ? 6.112 -19.151 8.753 1.00 97.25 275 GLU A C 1
ATOM 2216 O O . GLU A 1 275 ? 7.292 -19.469 8.598 1.00 97.25 275 GLU A O 1
ATOM 2221 N N . TRP A 1 276 ? 5.151 -19.537 7.917 1.00 97.69 276 TRP A N 1
ATOM 2222 C CA . TRP A 1 276 ? 5.389 -20.370 6.744 1.00 97.69 276 TRP A CA 1
ATOM 2223 C C . TRP A 1 276 ? 5.487 -19.514 5.492 1.00 97.69 276 TRP A C 1
ATOM 2225 O O . TRP A 1 276 ? 4.640 -18.641 5.275 1.00 97.69 276 TRP A O 1
ATOM 2235 N N . SER A 1 277 ? 6.475 -19.790 4.640 1.00 97.06 277 SER A N 1
ATOM 2236 C CA . SER A 1 277 ? 6.536 -19.167 3.317 1.00 97.06 277 SER A CA 1
ATOM 2237 C C . SER A 1 277 ? 5.565 -19.846 2.343 1.00 97.06 277 SER A C 1
ATOM 2239 O O . SER A 1 277 ? 5.225 -21.021 2.479 1.00 97.06 277 SER A O 1
ATOM 2241 N N . CYS A 1 278 ? 5.106 -19.100 1.340 1.00 95.94 278 CYS A N 1
ATOM 2242 C CA . CYS A 1 278 ? 4.229 -19.594 0.280 1.00 95.94 278 CYS A CA 1
ATOM 2243 C C . CYS A 1 278 ? 4.825 -20.830 -0.414 1.00 95.94 278 CYS A C 1
ATOM 2245 O O . CYS A 1 278 ? 4.114 -21.809 -0.639 1.00 95.94 278 CYS A O 1
ATOM 2247 N N . ASP A 1 279 ? 6.134 -20.807 -0.674 1.00 94.19 279 ASP A N 1
ATOM 2248 C CA . ASP A 1 279 ? 6.856 -21.903 -1.323 1.00 94.19 279 ASP A CA 1
ATOM 2249 C C . ASP A 1 279 ? 6.855 -23.162 -0.453 1.00 94.19 279 ASP A C 1
ATOM 2251 O O . ASP A 1 279 ? 6.439 -24.220 -0.922 1.00 94.19 279 ASP A O 1
ATOM 2255 N N . GLU A 1 280 ? 7.192 -23.034 0.837 1.00 95.31 280 GLU A N 1
ATOM 2256 C CA . GLU A 1 280 ? 7.171 -24.154 1.789 1.00 95.31 280 GLU A CA 1
ATOM 2257 C C . GLU A 1 280 ? 5.772 -24.776 1.910 1.00 95.31 280 GLU A C 1
ATOM 2259 O O . GLU A 1 280 ? 5.625 -25.997 1.991 1.00 95.31 280 GLU A O 1
ATOM 2264 N N . VAL A 1 281 ? 4.726 -23.943 1.927 1.00 96.69 281 VAL A N 1
ATOM 2265 C CA . VAL A 1 281 ? 3.336 -24.407 2.012 1.00 96.69 281 VAL A CA 1
ATOM 2266 C C . VAL A 1 281 ? 2.956 -25.202 0.768 1.00 96.69 281 VAL A C 1
ATOM 2268 O O . VAL A 1 281 ? 2.361 -26.272 0.888 1.00 96.69 281 VAL A O 1
ATOM 2271 N N . ILE A 1 282 ? 3.281 -24.698 -0.423 1.00 95.06 282 ILE A N 1
ATOM 2272 C CA . ILE A 1 282 ? 2.944 -25.361 -1.688 1.00 95.06 282 ILE A CA 1
ATOM 2273 C C . ILE A 1 282 ? 3.717 -26.666 -1.832 1.00 95.06 282 ILE A C 1
ATOM 2275 O O . ILE A 1 282 ? 3.110 -27.684 -2.164 1.00 95.06 282 ILE A O 1
ATOM 2279 N N . GLU A 1 283 ? 5.015 -26.651 -1.537 1.00 94.38 283 GLU A N 1
ATOM 2280 C CA . GLU A 1 283 ? 5.861 -27.842 -1.551 1.00 94.38 283 GLU A CA 1
ATOM 2281 C C . GLU A 1 283 ? 5.297 -28.914 -0.612 1.00 94.38 283 GLU A C 1
ATOM 2283 O O . GLU A 1 283 ? 5.102 -30.059 -1.020 1.00 94.38 283 GLU A O 1
ATOM 2288 N N . THR A 1 284 ? 4.919 -28.529 0.611 1.00 95.38 284 THR A N 1
ATOM 2289 C CA . THR A 1 284 ? 4.410 -29.478 1.610 1.00 95.38 284 THR A CA 1
ATOM 2290 C C . THR A 1 284 ? 3.011 -30.008 1.275 1.00 95.38 284 THR A C 1
ATOM 2292 O O . THR A 1 284 ? 2.724 -31.181 1.512 1.00 95.38 284 THR A O 1
ATOM 2295 N N . ILE A 1 285 ? 2.114 -29.168 0.744 1.00 94.69 285 ILE A N 1
ATOM 2296 C CA . ILE A 1 285 ? 0.711 -29.542 0.481 1.00 94.69 285 ILE A CA 1
ATOM 2297 C C . ILE A 1 285 ? 0.546 -30.296 -0.844 1.00 94.69 285 ILE A C 1
ATOM 2299 O O . ILE A 1 285 ? -0.260 -31.230 -0.923 1.00 94.69 285 ILE A O 1
ATOM 2303 N N . GLU A 1 286 ? 1.247 -29.865 -1.894 1.00 92.94 286 GLU A N 1
ATOM 2304 C CA . GLU A 1 286 ? 1.116 -30.421 -3.246 1.00 92.94 286 GLU A CA 1
ATOM 2305 C C . GLU A 1 286 ? 2.220 -31.439 -3.575 1.00 92.94 286 GLU A C 1
ATOM 2307 O O . GLU A 1 286 ? 2.066 -32.184 -4.540 1.00 92.94 286 GLU A O 1
ATOM 2312 N N . GLY A 1 287 ? 3.303 -31.504 -2.791 1.00 92.69 287 GLY A N 1
ATOM 2313 C CA . GLY A 1 287 ? 4.419 -32.426 -3.024 1.00 92.69 287 GLY A CA 1
ATOM 2314 C C . GLY A 1 287 ? 5.261 -32.061 -4.250 1.00 92.69 287 GLY A C 1
ATOM 2315 O O . GLY A 1 287 ? 5.804 -32.945 -4.908 1.00 92.69 287 GLY A O 1
ATOM 2316 N N . ILE A 1 288 ? 5.316 -30.773 -4.600 1.00 90.38 288 ILE A N 1
ATOM 2317 C CA . ILE A 1 288 ? 6.001 -30.261 -5.792 1.00 90.38 288 ILE A CA 1
ATOM 2318 C C . ILE A 1 288 ? 7.298 -29.580 -5.360 1.00 90.38 288 ILE A C 1
ATOM 2320 O O . ILE A 1 288 ? 7.250 -28.616 -4.605 1.00 90.38 288 ILE A O 1
ATOM 2324 N N . THR A 1 289 ? 8.432 -30.036 -5.889 1.00 88.56 289 THR A N 1
ATOM 2325 C CA . THR A 1 289 ? 9.761 -29.435 -5.657 1.00 88.56 289 THR A CA 1
ATOM 2326 C C . THR A 1 289 ? 10.275 -28.619 -6.848 1.00 88.56 289 THR A C 1
ATOM 2328 O O . THR A 1 289 ? 11.267 -27.903 -6.733 1.00 88.56 289 THR A O 1
ATOM 2331 N N . ASP A 1 290 ? 9.609 -28.712 -8.001 1.00 89.56 290 ASP A N 1
ATOM 2332 C CA . ASP A 1 290 ? 9.960 -27.963 -9.208 1.00 89.56 290 ASP A CA 1
ATOM 2333 C C . ASP A 1 290 ? 9.577 -26.478 -9.064 1.00 89.56 290 ASP A C 1
ATOM 2335 O O . ASP A 1 290 ? 8.406 -26.135 -8.870 1.00 89.56 290 ASP A O 1
ATOM 2339 N N . LEU A 1 291 ? 10.573 -25.595 -9.180 1.00 85.25 291 LEU A N 1
ATOM 2340 C CA . LEU A 1 291 ? 10.428 -24.147 -8.998 1.00 85.25 291 LEU A CA 1
ATOM 2341 C C . LEU A 1 291 ? 9.440 -23.499 -9.973 1.00 85.25 291 LEU A C 1
ATOM 2343 O O . LEU A 1 291 ? 8.758 -22.539 -9.602 1.00 85.25 291 LEU A O 1
ATOM 2347 N N . ASP A 1 292 ? 9.351 -23.985 -11.207 1.00 87.62 292 ASP A N 1
ATOM 2348 C CA . ASP A 1 292 ? 8.466 -23.387 -12.203 1.00 87.62 292 ASP A CA 1
ATOM 2349 C C . ASP A 1 292 ? 7.015 -23.815 -11.967 1.00 87.62 292 ASP A C 1
ATOM 2351 O O . ASP A 1 292 ? 6.103 -22.987 -12.050 1.00 87.62 292 ASP A O 1
ATOM 2355 N N . LEU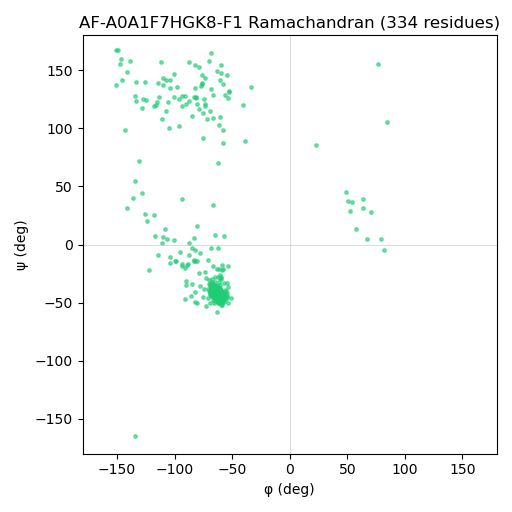 A 1 293 ? 6.800 -25.055 -11.518 1.00 86.75 293 LEU A N 1
ATOM 2356 C CA . LEU A 1 293 ? 5.481 -25.507 -11.069 1.00 86.75 293 LEU A CA 1
ATOM 2357 C C . LEU A 1 293 ? 5.025 -24.798 -9.782 1.00 86.75 293 LEU A C 1
ATOM 2359 O O . LEU A 1 293 ? 3.833 -24.510 -9.635 1.00 86.75 293 LEU A O 1
ATOM 2363 N N . ILE A 1 294 ? 5.946 -24.473 -8.866 1.00 85.12 294 ILE A N 1
ATOM 2364 C CA . ILE A 1 294 ? 5.632 -23.709 -7.648 1.00 85.12 294 ILE A CA 1
ATOM 2365 C C . ILE A 1 294 ? 5.096 -22.319 -8.011 1.00 85.12 294 ILE A C 1
ATOM 2367 O O . ILE A 1 294 ? 4.023 -21.946 -7.529 1.00 85.12 294 ILE A O 1
ATOM 2371 N N . LYS A 1 295 ? 5.757 -21.578 -8.914 1.00 87.12 295 LYS A N 1
ATOM 2372 C CA . LYS A 1 295 ? 5.321 -20.229 -9.343 1.00 87.12 295 LYS A CA 1
ATOM 2373 C C . LYS A 1 295 ? 3.888 -20.207 -9.876 1.00 87.12 295 LYS A C 1
ATOM 2375 O O . LYS A 1 295 ? 3.121 -19.289 -9.574 1.00 87.12 295 LYS A O 1
ATOM 2380 N N . ASP A 1 296 ? 3.489 -21.224 -10.633 1.00 88.81 296 ASP A N 1
ATOM 2381 C CA . ASP A 1 296 ? 2.119 -21.317 -11.142 1.00 88.81 296 ASP A CA 1
ATOM 2382 C C . ASP A 1 296 ? 1.095 -21.580 -10.032 1.00 88.81 296 ASP A C 1
ATOM 2384 O O . ASP A 1 296 ? -0.026 -21.056 -10.061 1.00 88.81 296 ASP A O 1
ATOM 2388 N N . LYS A 1 297 ? 1.484 -22.347 -9.011 1.00 89.75 297 LYS A N 1
ATOM 2389 C CA . LYS A 1 297 ? 0.644 -22.661 -7.849 1.00 89.75 297 LYS A CA 1
ATOM 2390 C C . LYS A 1 297 ? 0.593 -21.524 -6.825 1.00 89.75 297 LYS A C 1
ATOM 2392 O O . LYS A 1 297 ? -0.431 -21.403 -6.149 1.00 89.75 297 LYS A O 1
ATOM 2397 N N . GLN A 1 298 ? 1.594 -20.637 -6.765 1.00 89.25 298 GLN A N 1
ATOM 2398 C CA . GLN A 1 298 ? 1.604 -19.452 -5.883 1.00 89.25 298 GLN A CA 1
ATOM 2399 C C . GLN A 1 298 ? 0.362 -18.575 -6.069 1.00 89.25 298 GLN A C 1
ATOM 2401 O O . GLN A 1 298 ? -0.179 -18.033 -5.104 1.00 89.25 298 GLN A O 1
ATOM 2406 N N . LYS A 1 299 ? -0.178 -18.512 -7.292 1.00 90.69 299 LYS A N 1
ATOM 2407 C CA . LYS A 1 299 ? -1.420 -17.780 -7.595 1.00 90.69 299 LYS A CA 1
ATOM 2408 C C . LYS A 1 299 ? -2.628 -18.283 -6.787 1.00 90.69 299 LYS A C 1
ATOM 2410 O O . LYS A 1 299 ? -3.591 -17.539 -6.616 1.00 90.69 299 LYS A O 1
ATOM 2415 N N . LYS A 1 300 ? -2.598 -19.523 -6.280 1.00 90.44 300 LYS A N 1
ATOM 2416 C CA . LYS A 1 300 ? -3.671 -20.132 -5.473 1.00 90.44 300 LYS A CA 1
ATOM 2417 C C . LYS A 1 300 ? -3.510 -19.914 -3.969 1.00 90.44 300 LYS A C 1
ATOM 2419 O O . LYS A 1 300 ? -4.505 -20.018 -3.255 1.00 90.44 300 LYS A O 1
ATOM 2424 N N . PHE A 1 301 ? -2.305 -19.594 -3.496 1.00 95.00 301 PHE A N 1
ATOM 2425 C CA . PHE A 1 301 ? -2.001 -19.474 -2.070 1.00 95.00 301 PHE A CA 1
ATOM 2426 C C . PHE A 1 301 ? -2.805 -18.356 -1.401 1.00 95.00 301 PHE A C 1
ATOM 2428 O O . PHE A 1 301 ? -3.605 -18.615 -0.503 1.00 95.00 301 PHE A O 1
ATOM 2435 N N . TYR A 1 302 ? -2.668 -17.121 -1.891 1.00 95.56 302 TYR A N 1
ATOM 2436 C CA . TYR A 1 302 ? -3.338 -15.973 -1.280 1.00 95.56 302 TYR A CA 1
ATOM 2437 C C . TYR A 1 302 ? -4.877 -16.101 -1.291 1.00 95.56 302 TYR A C 1
ATOM 2439 O O . TYR A 1 302 ? -5.485 -15.938 -0.231 1.00 95.56 302 TYR A O 1
ATOM 2447 N N . PRO A 1 303 ? -5.537 -16.488 -2.409 1.00 96.06 303 PRO A N 1
ATOM 2448 C CA . PRO A 1 303 ? -6.978 -16.763 -2.403 1.00 96.06 303 PRO A CA 1
ATOM 2449 C C . PRO A 1 303 ? -7.400 -17.904 -1.465 1.00 96.06 303 PRO A C 1
ATOM 2451 O O . PRO A 1 303 ? -8.536 -17.918 -0.978 1.00 96.06 303 PRO A O 1
ATOM 2454 N N . ALA A 1 304 ? -6.525 -18.884 -1.213 1.00 95.75 304 ALA A N 1
ATOM 2455 C CA . ALA A 1 304 ? -6.811 -19.956 -0.269 1.00 95.75 304 ALA A CA 1
ATOM 2456 C C . ALA A 1 304 ? -6.792 -19.454 1.179 1.00 95.75 304 ALA A C 1
ATOM 2458 O O . ALA A 1 304 ? -7.743 -19.754 1.903 1.00 95.75 304 ALA A O 1
ATOM 2459 N N . CYS A 1 305 ? -5.783 -18.664 1.563 1.00 97.50 305 CYS A N 1
ATOM 2460 C CA . CYS A 1 305 ? -5.687 -18.030 2.882 1.00 97.50 305 CYS A CA 1
ATOM 2461 C C . CYS A 1 305 ? -6.851 -17.060 3.125 1.00 97.50 305 CYS A C 1
ATOM 2463 O O . CYS A 1 305 ? -7.572 -17.202 4.110 1.00 97.50 305 CYS A O 1
ATOM 2465 N N . ASP A 1 306 ? -7.114 -16.148 2.183 1.00 96.31 306 ASP A N 1
ATOM 2466 C CA . ASP A 1 306 ? -8.229 -15.195 2.267 1.00 96.31 306 ASP A CA 1
ATOM 2467 C C . ASP A 1 306 ? -9.585 -15.909 2.353 1.00 96.31 306 ASP A C 1
ATOM 2469 O O . ASP A 1 306 ? -10.408 -15.623 3.225 1.00 96.31 306 ASP A O 1
ATOM 2473 N N . GLY A 1 307 ? -9.800 -16.912 1.499 1.00 96.94 307 GLY A N 1
ATOM 2474 C CA . GLY A 1 307 ? -11.024 -17.705 1.522 1.00 96.94 307 GLY A CA 1
ATOM 2475 C C . GLY A 1 307 ? -11.193 -18.531 2.801 1.00 96.94 307 GLY A C 1
ATOM 2476 O O . GLY A 1 307 ? -12.325 -18.746 3.231 1.00 96.94 307 GLY A O 1
ATOM 2477 N N . LEU A 1 308 ? -10.098 -18.994 3.410 1.00 96.94 308 LEU A N 1
ATOM 2478 C CA . LEU A 1 308 ? -10.116 -19.690 4.695 1.00 96.94 308 LEU A CA 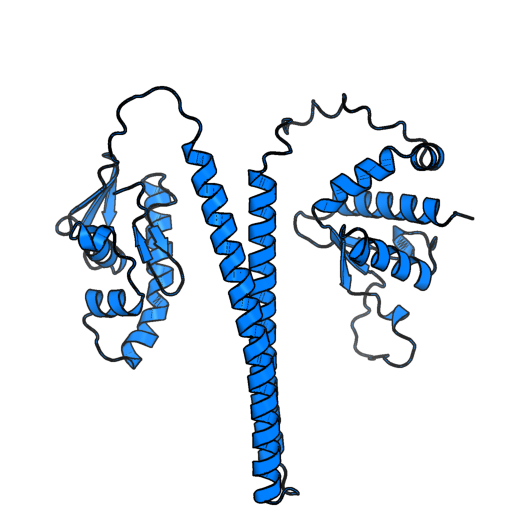1
ATOM 2479 C C . LEU A 1 308 ? -10.492 -18.728 5.830 1.00 96.94 308 LEU A C 1
ATOM 2481 O O . LEU A 1 308 ? -11.438 -19.018 6.562 1.00 96.94 308 LEU A O 1
ATOM 2485 N N . SER A 1 309 ? -9.840 -17.565 5.921 1.00 96.62 309 SER A N 1
ATOM 2486 C CA . SER A 1 309 ? -10.145 -16.547 6.936 1.00 96.62 309 SER A CA 1
ATOM 2487 C C . SER A 1 309 ? -11.586 -16.055 6.844 1.00 96.62 309 SER A C 1
ATOM 2489 O O . SER A 1 309 ? -12.290 -16.041 7.849 1.00 96.62 309 SER A O 1
ATOM 2491 N N . LYS A 1 310 ? -12.080 -15.747 5.637 1.00 96.88 310 LYS A N 1
ATOM 2492 C CA . LYS A 1 310 ? -13.482 -15.341 5.426 1.00 96.88 310 LYS A CA 1
ATOM 2493 C C . LYS A 1 310 ? -14.473 -16.426 5.834 1.00 96.88 310 LYS A C 1
ATOM 2495 O O . LYS A 1 310 ? -15.501 -16.127 6.436 1.00 96.88 310 LYS A O 1
ATOM 2500 N N . PHE A 1 311 ? -14.177 -17.687 5.522 1.00 96.69 311 PHE A N 1
ATOM 2501 C CA . PHE A 1 311 ? -15.054 -18.800 5.874 1.00 96.69 311 PHE A CA 1
ATOM 2502 C C . PHE A 1 311 ? -15.122 -19.023 7.390 1.00 96.69 311 PHE A C 1
ATOM 2504 O O . PHE A 1 311 ? -16.209 -19.224 7.934 1.00 96.69 311 PHE A O 1
ATOM 2511 N N . VAL A 1 312 ? -13.983 -18.937 8.081 1.00 96.44 312 VAL A N 1
ATOM 2512 C CA . VAL A 1 312 ? -13.922 -19.009 9.547 1.00 96.44 312 VAL A CA 1
ATOM 2513 C C . VAL A 1 312 ? -14.639 -17.817 10.181 1.00 96.44 312 VAL A C 1
ATOM 2515 O O . VAL A 1 312 ? -15.475 -18.021 11.059 1.00 96.44 312 VAL A O 1
ATOM 2518 N N . ALA A 1 313 ? -14.402 -16.601 9.690 1.00 95.25 313 ALA A N 1
ATOM 2519 C CA . ALA A 1 313 ? -15.089 -15.393 10.140 1.00 95.25 313 ALA A CA 1
ATOM 2520 C C . ALA A 1 313 ? -16.609 -15.525 10.022 1.00 95.25 313 ALA A C 1
ATOM 2522 O O . ALA A 1 313 ? -17.337 -15.287 10.982 1.00 95.25 313 ALA A O 1
ATOM 2523 N N . GLN A 1 314 ? -17.095 -16.004 8.877 1.00 96.06 314 GLN A N 1
ATOM 2524 C CA . GLN A 1 314 ? -18.522 -16.187 8.641 1.00 96.06 314 GLN A CA 1
ATOM 2525 C C . GLN A 1 314 ? -19.151 -17.239 9.567 1.00 96.06 314 GLN A C 1
ATOM 2527 O O . GLN A 1 314 ? -20.301 -17.087 9.974 1.00 96.06 314 GLN A O 1
ATOM 2532 N N . LYS A 1 315 ? -18.441 -18.336 9.860 1.00 96.94 315 LYS A N 1
ATOM 2533 C CA . LYS A 1 315 ? -19.002 -19.469 10.615 1.00 96.94 315 LYS A CA 1
ATOM 2534 C C . LYS A 1 315 ? -18.816 -19.359 12.121 1.00 96.94 315 LYS A C 1
ATOM 2536 O O . LYS A 1 315 ? -19.682 -19.819 12.857 1.00 96.94 315 LYS A O 1
ATOM 2541 N N . LEU A 1 316 ? -17.701 -18.791 12.566 1.00 94.94 316 LEU A N 1
ATOM 2542 C CA . LEU A 1 316 ? -17.299 -18.764 13.973 1.00 94.94 316 LEU A CA 1
ATOM 2543 C C . LEU A 1 316 ? -17.278 -17.349 14.570 1.00 94.94 316 LEU A C 1
ATOM 2545 O O . LEU A 1 316 ? -17.153 -17.218 15.791 1.00 94.94 316 LEU A O 1
ATOM 2549 N N . SER A 1 317 ? -17.430 -16.312 13.734 1.00 94.12 317 SER A N 1
ATOM 2550 C CA . SER A 1 317 ? -17.263 -14.895 14.095 1.00 94.12 317 SER A CA 1
ATOM 2551 C C . SER A 1 317 ? -15.836 -14.545 14.534 1.00 94.12 317 SER A C 1
ATOM 2553 O O . SER A 1 317 ? -15.637 -13.661 15.361 1.00 94.12 317 SER A O 1
ATOM 2555 N N . ILE A 1 318 ? -14.842 -15.247 13.978 1.00 95.38 318 ILE A N 1
ATOM 2556 C CA . ILE A 1 318 ? -13.412 -15.044 14.247 1.00 95.38 318 ILE A CA 1
ATOM 2557 C C . ILE A 1 318 ? -12.753 -14.461 12.996 1.00 95.38 318 ILE A C 1
ATOM 2559 O O . ILE A 1 318 ? -12.586 -15.161 11.999 1.00 95.38 318 ILE A O 1
ATOM 2563 N N . ASN A 1 319 ? -12.389 -13.180 13.046 1.00 94.00 319 ASN A N 1
ATOM 2564 C CA . ASN A 1 319 ? -11.888 -12.445 11.877 1.00 94.00 319 ASN A CA 1
ATOM 2565 C C . ASN A 1 319 ? -10.368 -12.551 11.685 1.00 94.00 319 ASN A C 1
ATOM 2567 O O . ASN A 1 319 ? -9.863 -12.264 10.604 1.00 94.00 319 ASN A O 1
ATOM 2571 N N . ASP A 1 320 ? -9.644 -12.963 12.722 1.00 95.25 320 ASP A N 1
ATOM 2572 C CA . ASP A 1 320 ? -8.194 -12.819 12.843 1.00 95.25 320 ASP A CA 1
ATOM 2573 C C . ASP A 1 320 ? -7.479 -14.148 13.136 1.00 95.25 320 ASP A C 1
ATOM 2575 O O . ASP A 1 320 ? -6.399 -14.137 13.719 1.00 95.25 320 ASP A O 1
ATOM 2579 N N . LEU A 1 321 ? -8.048 -15.298 12.741 1.00 95.94 321 LEU A N 1
ATOM 2580 C CA . LEU A 1 321 ? -7.414 -16.612 12.952 1.00 95.94 321 LEU A CA 1
ATOM 2581 C C . LEU A 1 321 ? -6.029 -16.703 12.286 1.00 95.94 321 LEU A C 1
ATOM 2583 O O . LEU A 1 321 ? -5.101 -17.277 12.856 1.00 95.94 321 LEU A O 1
ATOM 2587 N N . LEU A 1 322 ? -5.903 -16.156 11.074 1.00 97.06 322 LEU A N 1
ATOM 2588 C CA . LEU A 1 322 ? -4.677 -16.181 10.279 1.00 97.06 322 LEU A CA 1
ATOM 2589 C C . LEU A 1 322 ? -4.117 -14.776 10.095 1.00 97.06 322 LEU A C 1
ATOM 2591 O O . LEU A 1 322 ? -4.852 -13.846 9.764 1.00 97.06 322 LEU A O 1
ATOM 2595 N N . ILE A 1 323 ? -2.796 -14.667 10.198 1.00 96.75 323 ILE A N 1
ATOM 2596 C CA . ILE A 1 323 ? -2.024 -13.496 9.786 1.00 96.75 323 ILE A CA 1
ATOM 2597 C C . ILE A 1 323 ? -1.285 -13.903 8.510 1.00 96.75 323 ILE A C 1
ATOM 2599 O O . ILE A 1 323 ? -0.466 -14.820 8.539 1.00 96.75 323 ILE A O 1
ATOM 2603 N N . PHE A 1 324 ? -1.605 -13.277 7.376 1.00 97.62 324 PHE A N 1
ATOM 2604 C CA . PHE A 1 324 ? -1.047 -13.670 6.079 1.00 97.62 324 PHE A CA 1
ATOM 2605 C C . PHE A 1 324 ? -0.862 -12.486 5.128 1.00 97.62 324 PHE A C 1
ATOM 2607 O O . PHE A 1 324 ? -1.551 -11.469 5.212 1.00 97.62 324 PHE A O 1
ATOM 2614 N N . ASN A 1 325 ? 0.065 -12.646 4.188 1.00 95.75 325 ASN A N 1
ATOM 2615 C CA . ASN A 1 325 ? 0.277 -11.751 3.055 1.00 95.75 325 ASN A CA 1
ATOM 2616 C C . ASN A 1 325 ? 0.445 -12.587 1.766 1.00 95.75 325 ASN A C 1
ATOM 2618 O O . ASN A 1 325 ? 0.071 -13.758 1.728 1.00 95.75 325 ASN A O 1
ATOM 2622 N N . LYS A 1 326 ? 0.949 -11.996 0.675 1.00 94.19 326 LYS A N 1
ATOM 2623 C CA . LYS A 1 326 ? 1.140 -12.716 -0.602 1.00 94.19 326 LYS A CA 1
ATOM 2624 C C . LYS A 1 326 ? 2.214 -13.813 -0.542 1.00 94.19 326 LYS A C 1
ATOM 2626 O O . LYS A 1 326 ? 2.211 -14.684 -1.406 1.00 94.19 326 LYS A O 1
ATOM 2631 N N . SER A 1 327 ? 3.093 -13.763 0.453 1.00 94.94 327 SER A N 1
ATOM 2632 C CA . SER A 1 327 ? 4.306 -14.571 0.559 1.00 94.94 327 SER A CA 1
ATOM 2633 C C . SER A 1 327 ? 4.380 -15.414 1.831 1.00 94.94 327 SER A C 1
ATOM 2635 O O . SER A 1 327 ? 5.125 -16.386 1.828 1.00 94.94 327 SER A O 1
ATOM 2637 N N . THR A 1 328 ? 3.654 -15.077 2.902 1.00 97.31 328 THR A N 1
ATOM 2638 C CA . THR A 1 328 ? 3.708 -15.806 4.180 1.00 97.31 328 THR A CA 1
ATOM 2639 C C . THR A 1 328 ? 2.338 -15.992 4.836 1.00 97.31 328 THR A C 1
ATOM 2641 O O . THR A 1 328 ? 1.386 -15.257 4.549 1.00 97.31 328 THR A O 1
ATOM 2644 N N . VAL A 1 329 ? 2.232 -16.998 5.712 1.00 98.06 329 VAL A N 1
ATOM 2645 C CA . VAL A 1 329 ? 1.056 -17.282 6.551 1.00 98.06 329 VAL A CA 1
ATOM 2646 C C . VAL A 1 329 ? 1.466 -17.837 7.917 1.00 98.06 329 VAL A C 1
ATOM 2648 O O . VAL A 1 329 ? 2.376 -18.657 8.019 1.00 98.06 329 VAL A O 1
ATOM 2651 N N . GLN A 1 330 ? 0.756 -17.423 8.967 1.00 97.50 330 GLN A N 1
ATOM 2652 C CA . GLN A 1 330 ? 0.875 -17.967 10.321 1.00 97.50 330 GLN A CA 1
ATOM 2653 C C . GLN A 1 330 ? -0.470 -17.945 11.063 1.00 97.50 330 GLN A C 1
ATOM 2655 O O . GLN A 1 330 ? -1.374 -17.177 10.715 1.00 97.50 330 GLN A O 1
ATOM 2660 N N . ILE A 1 331 ? -0.597 -18.775 12.103 1.00 96.94 331 ILE A N 1
ATOM 2661 C CA . ILE A 1 331 ? -1.728 -18.726 13.042 1.00 96.94 331 ILE A CA 1
ATOM 2662 C C . ILE A 1 331 ? -1.515 -17.548 13.994 1.00 96.94 331 ILE A C 1
ATOM 2664 O O . ILE A 1 331 ? -0.412 -17.323 14.488 1.00 96.94 331 ILE A O 1
ATOM 2668 N N . ASN A 1 332 ? -2.571 -16.787 14.263 1.00 95.31 332 ASN A N 1
ATOM 2669 C CA . ASN A 1 332 ? -2.511 -15.707 15.237 1.00 95.31 332 ASN A CA 1
ATOM 2670 C C . ASN A 1 332 ? -2.295 -16.276 16.649 1.00 95.31 332 ASN A C 1
ATOM 2672 O O . ASN A 1 332 ? -3.040 -17.145 17.106 1.00 95.31 332 ASN A O 1
ATOM 2676 N N . SER A 1 333 ? -1.292 -15.750 17.356 1.00 92.81 333 SER A N 1
ATOM 2677 C CA . SER A 1 333 ? -0.876 -16.205 18.687 1.00 92.81 333 SER A CA 1
ATOM 2678 C C . SER A 1 333 ? -1.971 -16.127 19.751 1.00 92.81 333 SER A C 1
ATOM 2680 O O . SER A 1 333 ? -1.850 -16.769 20.786 1.00 92.81 333 SER A O 1
ATOM 2682 N N . LYS A 1 334 ? -3.043 -15.362 19.514 1.00 92.06 334 LYS A N 1
ATOM 2683 C CA . LYS A 1 334 ? -4.236 -15.330 20.372 1.00 92.06 334 LYS A CA 1
ATOM 2684 C C . LYS A 1 334 ? -4.935 -16.694 20.487 1.00 92.06 334 LYS A C 1
ATOM 2686 O O . LYS A 1 334 ? -5.605 -16.945 21.484 1.00 92.06 334 LYS A O 1
ATOM 2691 N N . TYR A 1 335 ? -4.778 -17.547 19.475 1.00 91.06 335 TYR A N 1
ATOM 2692 C CA . TYR A 1 335 ? -5.460 -18.835 19.336 1.00 91.06 335 TYR A CA 1
ATOM 2693 C C . TYR A 1 335 ? -4.529 -20.044 19.550 1.00 91.06 335 TYR A C 1
ATOM 2695 O O . TYR A 1 335 ? -4.902 -21.167 19.201 1.00 91.06 335 TYR A O 1
ATOM 2703 N N . LEU A 1 336 ? -3.324 -19.806 20.087 1.00 87.44 336 LEU A N 1
ATOM 2704 C CA . LEU A 1 336 ? -2.322 -20.808 20.473 1.00 87.44 336 LEU A CA 1
ATOM 2705 C C . LEU A 1 336 ? -2.260 -20.951 21.998 1.00 87.44 336 LEU A C 1
ATOM 2707 O O . LEU A 1 336 ? -2.088 -22.099 22.466 1.00 87.44 336 LEU A O 1
#

Secondary structure (DSSP, 8-state):
---HHHHHHHHHHHHHHHHHHSPTTSPEEEETTTTSTT-S-HHHHHHHHHHHHHTS--EEEEE--GGGG-GGG--TTS----SEEEEEEPTHHHHHHHHHHTSHHHHHHH-PPP--TTS-TTSSS-S-TT-HHHHHHHHHHHHHHHHHHHHHHHHHHHHHHHHHHHHHHT-TTS-HHHHHHHHHHHHHHHHHHHHHHHHHHHHHHHHHHHHHHHHHHHTTS---S--------EEEETTTTEEEETTEEEE--TTSHHHHHHHHHHSSHHHHHPPEEHHHHHHHHH----HHHHHHHHHHHHHHHHHHHHHHHHHHS-S-SEEE-SSEEEE-GGG-

Sequence (336 aa):
MMSGKQKLYFLLDKIDDARAIAPSGRPIVLHGANDLNNRFTQIELAQLLAKLQTDENVLRVLKIPYEVLGDEFLDPYADLDNGGYYIEILPTFNTYFLKIQQEPEYQEFTGKKPASQSQTSKSIFGSSLFDPRFANELEIQRLYKELAEVDKQIKIRREALAKAQSSINDNPLYSEATRVGHLAKLEQQAQTDIGNFIKQKETYLTELSLRKSDTQTSESSQVHSDPQKQKANTSYDPQKGVLDIEGKKVKFKKESFRAKLLELLLKDDKSRKKEWSCDEVIETIEGITDLDLIKDKQKKFYPACDGLSKFVAQKLSINDLLIFNKSTVQINSKYL

Nearest PDB structures (foldseek):
  6zw4-assembly1_E  TM=6.398E-01  e=7.896E+00  Nostoc punctiforme

Organism: NCBI:txid1802045

Radius of gyration: 28.42 Å; Cα contacts (8 Å, |Δi|>4): 313; chains: 1; bounding box: 58×82×75 Å

Foldseek 3Di:
DDDLLLLLLLVLVLCVVQVVPDDPPFWGKAACCPSVVVPDDLVSVVVSVCCCCPVQVFKDFPDAAPVVVDPPDDPVPPDPDRNITGMGGDPSSVVVSLVSLPDPVSCVSVVDDRPDPPPPVPDPDDPPPPPVVVVLVVVLVVLVVVLVVLVVVLVVLVVVLVVVLVVLVPDPPDDPVRSVVVNVVSVVVSCVVSVVSVVVSVVSVVVSVVSVVVSVVVVVPDDDDDDDPPQFAWDADLVQQWTATNNFIDHDDNLDLLSLLCCQCRVDPVSQPDKDWQQRSCCNSVVDPDPVVSVVCLVVRVVSVVVNLVVCCVRVVHNQQWDDDSTIIHGDPSND

Mean predicted aligned error: 18.29 Å